Protein AF-K0JFL3-F1 (afdb_monomer_lite)

Structure (mmCIF, N/CA/C/O backbone):
data_AF-K0JFL3-F1
#
_entry.id   AF-K0JFL3-F1
#
loop_
_atom_site.group_PDB
_atom_site.id
_atom_site.type_symbol
_atom_site.label_atom_id
_atom_site.label_alt_id
_atom_site.label_comp_id
_atom_site.label_asym_id
_atom_site.label_entity_id
_atom_site.label_seq_id
_atom_site.pdbx_PDB_ins_code
_atom_site.Cartn_x
_atom_site.Cartn_y
_atom_site.Cartn_z
_atom_site.occupancy
_atom_site.B_iso_or_equiv
_atom_site.auth_seq_id
_atom_site.auth_comp_id
_atom_site.auth_asym_id
_atom_site.auth_atom_id
_atom_site.pdbx_PDB_model_num
ATOM 1 N N . MET A 1 1 ? 20.925 -14.637 7.455 1.00 45.84 1 MET A N 1
ATOM 2 C CA . MET A 1 1 ? 19.674 -13.897 7.214 1.00 45.84 1 MET A CA 1
ATOM 3 C C . MET A 1 1 ? 19.892 -13.098 5.948 1.00 45.84 1 MET A C 1
ATOM 5 O O . MET A 1 1 ? 20.870 -12.359 5.887 1.00 45.84 1 MET A O 1
ATOM 9 N N . GLU A 1 2 ? 19.112 -13.360 4.908 1.00 53.94 2 GLU A N 1
ATOM 10 C CA . GLU A 1 2 ? 19.227 -12.635 3.643 1.00 53.94 2 GLU A CA 1
ATOM 11 C C . GLU A 1 2 ? 18.801 -11.174 3.860 1.00 53.94 2 GLU A C 1
ATOM 13 O O . GLU A 1 2 ? 17.852 -10.901 4.594 1.00 53.94 2 GLU A O 1
ATOM 18 N N . VAL A 1 3 ? 19.558 -10.221 3.313 1.00 74.56 3 VAL A N 1
ATOM 19 C CA . VAL A 1 3 ? 19.318 -8.787 3.534 1.00 74.56 3 VAL A CA 1
ATOM 20 C C . VAL A 1 3 ? 18.123 -8.358 2.687 1.00 74.56 3 VAL A C 1
ATOM 22 O O . VAL A 1 3 ? 18.227 -8.309 1.461 1.00 74.56 3 VAL A O 1
ATOM 25 N N . PHE A 1 4 ? 16.999 -8.025 3.326 1.00 85.06 4 PHE A N 1
ATOM 26 C CA . PHE A 1 4 ? 15.840 -7.480 2.623 1.00 85.06 4 PHE A CA 1
ATOM 27 C C . PHE A 1 4 ? 16.175 -6.099 2.049 1.00 85.06 4 PHE A C 1
ATOM 29 O O . PHE A 1 4 ? 16.555 -5.183 2.778 1.00 85.06 4 PHE A O 1
ATOM 36 N N . LYS A 1 5 ? 16.027 -5.932 0.732 1.00 89.25 5 LYS A N 1
ATOM 37 C CA . LYS A 1 5 ? 16.298 -4.659 0.055 1.00 89.25 5 LYS A CA 1
ATOM 38 C C . LYS A 1 5 ? 15.049 -3.794 0.012 1.00 89.25 5 LYS A C 1
ATOM 40 O O . LYS A 1 5 ? 14.027 -4.202 -0.529 1.00 89.25 5 LYS A O 1
ATOM 45 N N . LEU A 1 6 ? 15.156 -2.586 0.561 1.00 92.12 6 LEU A N 1
ATOM 46 C CA . LEU A 1 6 ? 14.100 -1.581 0.488 1.00 92.12 6 LEU A CA 1
ATOM 47 C C . LEU A 1 6 ? 13.933 -1.076 -0.956 1.00 92.12 6 LEU A C 1
ATOM 49 O O . LEU A 1 6 ? 14.893 -1.106 -1.734 1.00 92.12 6 LEU A O 1
ATOM 53 N N . PRO A 1 7 ? 12.747 -0.560 -1.324 1.00 93.19 7 PRO A N 1
ATOM 54 C CA . PRO A 1 7 ? 12.599 0.134 -2.594 1.00 93.19 7 PRO A CA 1
ATOM 55 C C . PRO A 1 7 ? 13.546 1.342 -2.635 1.00 93.19 7 PRO A C 1
ATOM 57 O O . PRO A 1 7 ? 13.801 1.993 -1.631 1.00 93.19 7 PRO A O 1
ATOM 60 N N . ALA A 1 8 ? 14.089 1.671 -3.799 1.00 91.75 8 ALA A N 1
ATOM 61 C CA . ALA A 1 8 ? 14.996 2.810 -3.966 1.00 91.75 8 ALA A CA 1
ATOM 62 C C . ALA A 1 8 ? 14.259 4.116 -4.317 1.00 91.75 8 ALA A C 1
ATOM 64 O O . ALA A 1 8 ? 14.892 5.142 -4.575 1.00 91.75 8 ALA A O 1
ATOM 65 N N . VAL A 1 9 ? 12.927 4.073 -4.387 1.00 93.56 9 VAL A N 1
ATOM 66 C CA . VAL A 1 9 ? 12.055 5.177 -4.800 1.00 93.56 9 VAL A CA 1
ATOM 67 C C . VAL A 1 9 ? 10.908 5.372 -3.819 1.00 93.56 9 VAL A C 1
ATOM 69 O O . VAL A 1 9 ? 10.589 4.479 -3.042 1.00 93.56 9 VAL A O 1
ATOM 72 N N . GLY A 1 10 ? 10.276 6.544 -3.883 1.00 94.06 10 GLY A N 1
ATOM 73 C CA . GLY A 1 10 ? 8.999 6.788 -3.221 1.00 94.06 10 GLY A CA 1
ATOM 74 C C . GLY A 1 10 ? 7.834 6.058 -3.898 1.00 94.06 10 GLY A C 1
ATOM 75 O O . GLY A 1 10 ? 7.941 5.596 -5.036 1.00 94.06 10 GLY A O 1
ATOM 76 N N . TYR A 1 11 ? 6.704 6.022 -3.198 1.00 95.44 11 TYR A N 1
ATO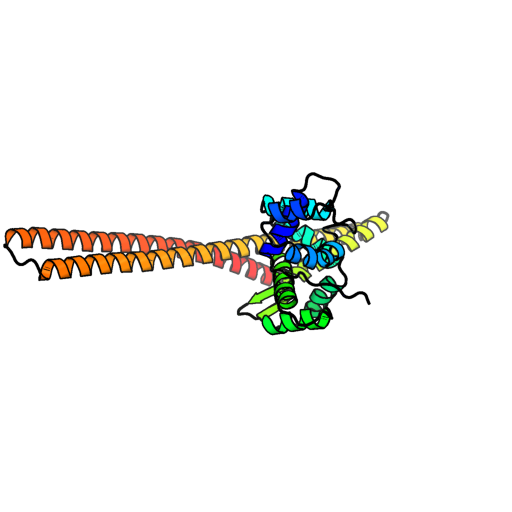M 77 C CA . TYR A 1 11 ? 5.527 5.228 -3.550 1.00 95.44 11 TYR A CA 1
ATOM 78 C C . TYR A 1 11 ? 4.981 5.484 -4.965 1.00 95.44 11 TYR A C 1
ATOM 80 O O . TYR A 1 11 ? 4.767 4.540 -5.720 1.00 95.44 11 TYR A O 1
ATOM 88 N N . GLU A 1 12 ? 4.848 6.744 -5.387 1.00 95.12 12 GLU A N 1
ATOM 89 C CA . GLU A 1 12 ? 4.342 7.073 -6.731 1.00 95.12 12 GLU A CA 1
ATOM 90 C C . GLU A 1 12 ? 5.220 6.511 -7.856 1.00 95.12 12 GLU A C 1
ATOM 92 O O . GLU A 1 12 ? 4.728 6.019 -8.871 1.00 95.12 12 GLU A O 1
ATOM 97 N N . ASN A 1 13 ? 6.541 6.561 -7.680 1.00 96.06 13 ASN A N 1
ATOM 98 C CA . ASN A 1 13 ? 7.471 6.022 -8.665 1.00 96.06 13 ASN A CA 1
ATOM 99 C C . ASN A 1 13 ? 7.524 4.494 -8.606 1.00 96.06 13 ASN A C 1
ATOM 101 O O . ASN A 1 13 ? 7.735 3.872 -9.642 1.00 96.06 13 ASN A O 1
ATOM 105 N N . LEU A 1 14 ? 7.293 3.883 -7.438 1.00 97.38 14 LEU A N 1
ATOM 106 C CA . LEU A 1 14 ? 7.141 2.433 -7.332 1.00 97.38 14 LEU A CA 1
ATOM 107 C C . LEU A 1 14 ? 5.947 1.950 -8.172 1.00 97.38 14 LEU A C 1
ATOM 109 O O . LEU A 1 14 ? 6.104 1.004 -8.939 1.00 97.38 14 LEU A O 1
ATOM 113 N N . ILE A 1 15 ? 4.801 2.640 -8.106 1.00 97.12 15 ILE A N 1
ATOM 114 C CA . ILE A 1 15 ? 3.618 2.326 -8.930 1.00 97.12 15 ILE A CA 1
ATOM 115 C C . ILE A 1 15 ? 3.966 2.369 -10.422 1.00 97.12 15 ILE A C 1
ATOM 117 O O . ILE A 1 15 ? 3.685 1.412 -11.141 1.00 97.12 15 ILE A O 1
ATOM 121 N N . LYS A 1 16 ? 4.645 3.431 -10.878 1.00 96.81 16 LYS A N 1
ATOM 122 C CA . LYS A 1 16 ? 5.077 3.556 -12.283 1.00 96.81 16 LYS A CA 1
ATOM 123 C C . LYS A 1 16 ? 5.972 2.403 -12.723 1.00 96.81 16 LYS A C 1
ATOM 125 O O . LYS A 1 16 ? 5.853 1.943 -13.853 1.00 96.81 16 LYS A O 1
ATOM 130 N N . ILE A 1 17 ? 6.873 1.940 -11.852 1.00 96.69 17 ILE A N 1
ATOM 131 C CA . ILE A 1 17 ? 7.727 0.786 -12.153 1.00 96.69 17 ILE A CA 1
ATOM 132 C C . ILE A 1 17 ? 6.864 -0.471 -12.313 1.00 96.69 17 ILE A C 1
ATOM 134 O O . ILE A 1 17 ? 7.018 -1.169 -13.310 1.00 96.69 17 ILE A O 1
ATOM 138 N N . ILE A 1 18 ? 5.939 -0.738 -11.383 1.00 96.75 18 ILE A N 1
ATOM 139 C CA . ILE A 1 18 ? 5.046 -1.910 -11.430 1.00 96.75 18 ILE A CA 1
ATOM 140 C C . ILE A 1 18 ? 4.214 -1.912 -12.723 1.00 96.75 18 ILE A C 1
ATOM 142 O O . ILE A 1 18 ? 4.207 -2.903 -13.449 1.00 96.75 18 ILE A O 1
ATOM 146 N N . GLN A 1 19 ? 3.586 -0.783 -13.057 1.00 96.00 19 GLN A N 1
ATOM 147 C CA . GLN A 1 19 ? 2.795 -0.630 -14.284 1.00 96.00 19 GLN A CA 1
ATOM 148 C C . GLN A 1 19 ? 3.651 -0.756 -15.551 1.00 96.00 19 GLN A C 1
ATOM 150 O O . GLN A 1 19 ? 3.222 -1.332 -16.551 1.00 96.00 19 GLN A O 1
ATOM 155 N N . ALA A 1 20 ? 4.895 -0.273 -15.518 1.00 95.25 20 ALA A N 1
ATOM 156 C CA . ALA A 1 20 ? 5.812 -0.438 -16.637 1.00 95.25 20 ALA A CA 1
ATOM 157 C C . ALA A 1 20 ? 6.182 -1.908 -16.865 1.00 95.25 20 ALA A C 1
ATOM 159 O O . ALA A 1 20 ? 6.237 -2.328 -18.017 1.00 95.25 20 ALA A O 1
ATOM 160 N N . TYR A 1 21 ? 6.372 -2.702 -15.808 1.00 94.88 21 TYR A N 1
ATOM 161 C CA . TYR A 1 21 ? 6.578 -4.148 -15.936 1.00 94.88 21 TYR A CA 1
ATOM 162 C C . TYR A 1 21 ? 5.370 -4.859 -16.572 1.00 94.88 21 TYR A C 1
ATOM 164 O O . TYR A 1 21 ? 5.568 -5.726 -17.418 1.00 94.88 21 TYR A O 1
ATOM 172 N N . ASP A 1 22 ? 4.141 -4.458 -16.236 1.00 94.00 22 ASP A N 1
ATOM 173 C CA . ASP A 1 22 ? 2.903 -5.031 -16.801 1.00 94.00 22 ASP A CA 1
ATOM 174 C C . ASP A 1 22 ? 2.700 -4.663 -18.278 1.00 94.00 22 ASP A C 1
ATOM 176 O O . ASP A 1 22 ? 2.270 -5.468 -19.102 1.00 94.00 22 ASP A O 1
ATOM 180 N N . SER A 1 23 ? 3.084 -3.441 -18.650 1.00 90.06 23 SER A N 1
ATOM 181 C CA . SER A 1 23 ? 2.941 -2.937 -20.020 1.00 90.06 23 SER A CA 1
ATOM 182 C C . SER A 1 23 ? 3.836 -3.646 -21.051 1.00 90.06 23 SER A C 1
ATOM 184 O O . SER A 1 23 ? 3.604 -3.540 -22.263 1.00 90.06 23 SER A O 1
ATOM 186 N N . VAL A 1 24 ? 4.870 -4.369 -20.605 1.00 86.94 24 VAL A N 1
ATOM 187 C CA . VAL A 1 24 ? 5.754 -5.127 -21.493 1.00 86.94 24 VAL A CA 1
ATOM 188 C C . VAL A 1 24 ? 5.043 -6.411 -21.914 1.00 86.94 24 VAL A C 1
ATOM 190 O O . VAL A 1 24 ? 5.057 -7.420 -21.225 1.00 86.94 24 VAL A O 1
ATOM 193 N N . LYS A 1 25 ? 4.461 -6.390 -23.116 1.00 69.38 25 LYS A N 1
ATOM 194 C CA . LYS A 1 25 ? 3.718 -7.513 -23.725 1.00 69.38 25 LYS A CA 1
ATOM 195 C C . LYS A 1 25 ? 4.549 -8.777 -24.014 1.00 69.38 25 LYS A C 1
ATOM 197 O O . LYS A 1 25 ? 4.039 -9.701 -24.640 1.00 69.38 25 LYS A O 1
ATOM 202 N N . LYS A 1 26 ? 5.835 -8.798 -23.666 1.00 67.81 26 LYS A N 1
ATOM 203 C CA . LYS A 1 26 ? 6.757 -9.895 -23.981 1.00 67.81 26 LYS A CA 1
ATOM 204 C C . LYS A 1 26 ? 6.960 -10.753 -22.740 1.00 67.81 26 LYS A C 1
ATOM 206 O O . LYS A 1 26 ? 7.272 -10.219 -21.682 1.00 67.81 26 LYS A O 1
ATOM 211 N N . GLU A 1 27 ? 6.952 -12.071 -22.913 1.00 71.25 27 GLU A N 1
ATOM 212 C CA . GLU A 1 27 ? 7.437 -13.055 -21.925 1.00 71.25 27 GLU A CA 1
ATOM 213 C C . GLU A 1 27 ? 8.970 -12.995 -21.738 1.00 71.25 27 GLU A C 1
ATOM 215 O O . GLU A 1 27 ? 9.605 -13.958 -21.330 1.00 71.25 27 GLU A O 1
ATOM 220 N N . VAL A 1 28 ? 9.605 -11.875 -22.096 1.00 75.25 28 VAL A N 1
ATOM 221 C CA . VAL A 1 28 ? 11.049 -11.675 -22.008 1.00 75.25 28 VAL A CA 1
ATOM 222 C C . VAL A 1 28 ? 11.305 -10.291 -21.437 1.00 75.25 28 VAL A C 1
ATOM 224 O O . VAL A 1 28 ? 10.860 -9.281 -21.990 1.00 75.25 28 VAL A O 1
ATOM 227 N N . TYR A 1 29 ? 12.072 -10.251 -20.351 1.00 82.38 29 TYR A N 1
ATOM 228 C CA . TYR A 1 29 ? 12.514 -9.020 -19.716 1.00 82.38 29 TYR A CA 1
ATOM 229 C C . TYR A 1 29 ? 13.286 -8.120 -20.695 1.00 82.38 29 TYR A C 1
ATOM 231 O O . TYR A 1 29 ? 14.345 -8.485 -21.210 1.00 82.38 29 TYR A O 1
ATOM 239 N N . SER A 1 30 ? 12.778 -6.904 -20.911 1.00 87.75 30 SER A N 1
ATOM 240 C CA . SER A 1 30 ? 13.417 -5.872 -21.730 1.00 87.75 30 SER A CA 1
ATOM 241 C C . SER A 1 30 ? 13.525 -4.577 -20.937 1.00 87.75 30 SER A C 1
ATOM 243 O O . SER A 1 30 ? 12.575 -3.805 -20.818 1.00 87.75 30 SER A O 1
ATOM 245 N N . LEU A 1 31 ? 14.715 -4.317 -20.397 1.00 89.75 31 LEU A N 1
ATOM 246 C CA . LEU A 1 31 ? 14.964 -3.129 -19.583 1.00 89.75 31 LEU A CA 1
ATOM 247 C C . LEU A 1 31 ? 14.710 -1.819 -20.342 1.00 89.75 31 LEU A C 1
ATOM 249 O O . LEU A 1 31 ? 14.235 -0.860 -19.747 1.00 89.75 31 LEU A O 1
ATOM 253 N N . ASN A 1 32 ? 14.989 -1.777 -21.647 1.00 90.81 32 ASN A N 1
ATOM 254 C CA . ASN A 1 32 ? 14.732 -0.586 -22.461 1.00 90.81 32 ASN A CA 1
ATOM 255 C C . ASN A 1 32 ? 13.229 -0.313 -22.609 1.00 90.81 32 ASN A C 1
ATOM 257 O O . ASN A 1 32 ? 12.815 0.840 -22.523 1.00 90.81 32 ASN A O 1
ATOM 261 N N . ASP A 1 33 ? 12.416 -1.361 -22.775 1.00 90.94 33 ASP A N 1
ATOM 262 C CA . ASP A 1 33 ? 10.960 -1.218 -22.878 1.00 90.94 33 ASP A CA 1
ATOM 263 C C . ASP A 1 33 ? 10.382 -0.701 -21.543 1.00 90.94 33 ASP A C 1
ATOM 265 O O . ASP A 1 33 ? 9.574 0.224 -21.533 1.00 90.94 33 ASP A O 1
ATOM 269 N N . ILE A 1 34 ? 10.884 -1.199 -20.405 1.00 92.38 34 ILE A N 1
ATOM 270 C CA . ILE A 1 34 ? 10.473 -0.738 -19.064 1.00 92.38 34 ILE A CA 1
ATOM 271 C C . ILE A 1 34 ? 10.892 0.719 -18.814 1.00 92.38 34 ILE A C 1
ATOM 273 O O . ILE A 1 34 ? 10.116 1.502 -18.263 1.00 92.38 34 ILE A O 1
ATOM 277 N N . VAL A 1 35 ? 12.104 1.114 -19.220 1.00 93.75 35 VAL A N 1
ATOM 278 C CA . VAL A 1 35 ? 12.573 2.512 -19.143 1.00 93.75 35 VAL A CA 1
ATOM 279 C C . VAL A 1 35 ? 11.641 3.435 -19.926 1.00 93.75 35 VAL A C 1
ATOM 281 O O . VAL A 1 35 ? 11.186 4.443 -19.387 1.00 93.75 35 VAL A O 1
ATOM 284 N N . ASN A 1 36 ? 11.309 3.063 -21.164 1.00 92.06 36 ASN A N 1
ATOM 285 C CA . ASN A 1 36 ? 10.437 3.857 -22.025 1.00 92.06 36 ASN A CA 1
ATOM 286 C C . ASN A 1 36 ? 9.023 3.996 -21.443 1.00 92.06 36 ASN A C 1
ATOM 288 O O . ASN A 1 36 ? 8.475 5.095 -21.438 1.00 92.06 36 ASN A O 1
ATOM 292 N N . ASN A 1 37 ? 8.457 2.910 -20.912 1.00 90.94 37 ASN A N 1
ATOM 293 C CA . ASN A 1 37 ? 7.082 2.902 -20.409 1.00 90.94 37 ASN A CA 1
ATOM 294 C C . ASN A 1 37 ? 6.945 3.546 -19.018 1.00 90.94 37 ASN A C 1
ATOM 296 O O . ASN A 1 37 ? 5.918 4.151 -18.724 1.00 90.94 37 ASN A O 1
ATOM 300 N N . SER A 1 38 ? 7.970 3.457 -18.164 1.00 92.38 38 SER A N 1
ATOM 301 C CA . SER A 1 38 ? 7.961 4.099 -16.835 1.00 92.38 38 SER A CA 1
ATOM 302 C C . SER A 1 38 ? 8.326 5.585 -16.869 1.00 92.38 38 SER A C 1
ATOM 304 O O . SER A 1 38 ? 7.976 6.323 -15.945 1.00 92.38 38 SER A O 1
ATOM 306 N N . GLY A 1 39 ? 9.085 6.023 -17.881 1.00 91.88 39 GLY A N 1
ATOM 307 C CA . GLY A 1 39 ? 9.695 7.354 -17.920 1.00 91.88 39 GLY A CA 1
ATOM 308 C C . GLY A 1 39 ? 10.784 7.567 -16.858 1.00 91.88 39 GLY A C 1
ATOM 309 O O . GLY A 1 39 ? 11.127 8.708 -16.549 1.00 91.88 39 GLY A O 1
ATOM 310 N N . LEU A 1 40 ? 11.313 6.490 -16.263 1.00 93.88 40 LEU A N 1
ATOM 311 C CA . LEU A 1 40 ? 12.327 6.536 -15.207 1.00 93.88 40 LEU A CA 1
ATOM 312 C C . LEU A 1 40 ? 13.705 6.112 -15.726 1.00 93.88 40 LEU A C 1
ATOM 314 O O . LEU A 1 40 ? 13.834 5.317 -16.652 1.00 93.88 40 LEU A O 1
ATOM 318 N N . HIS A 1 41 ? 14.763 6.612 -15.081 1.00 93.69 41 HIS A N 1
ATOM 319 C CA . HIS A 1 41 ? 16.133 6.236 -15.429 1.00 93.69 41 HIS A CA 1
ATOM 320 C C . HIS A 1 41 ? 16.389 4.738 -15.190 1.00 93.69 41 HIS A C 1
ATOM 322 O O . HIS A 1 41 ? 15.946 4.167 -14.190 1.00 93.69 41 HIS A O 1
ATOM 328 N N . LYS A 1 42 ? 17.187 4.123 -16.070 1.00 93.88 42 LYS A N 1
ATOM 329 C CA . LYS A 1 42 ? 17.560 2.701 -16.025 1.00 93.88 42 LYS A CA 1
ATOM 330 C C . LYS A 1 42 ? 18.048 2.248 -14.646 1.00 93.88 42 LYS A C 1
ATOM 332 O O . LYS A 1 42 ? 17.599 1.223 -14.137 1.00 93.88 42 LYS A O 1
ATOM 337 N N . ASP A 1 43 ? 18.929 3.026 -14.025 1.00 92.00 43 ASP A N 1
ATOM 338 C CA . ASP A 1 43 ? 19.490 2.686 -12.711 1.00 92.00 43 ASP A CA 1
ATOM 339 C C . ASP A 1 43 ? 18.427 2.651 -11.613 1.00 92.00 43 ASP A C 1
ATOM 341 O O . ASP A 1 43 ? 18.523 1.853 -10.684 1.00 92.00 43 ASP A O 1
ATOM 345 N N . THR A 1 44 ? 17.405 3.503 -11.717 1.00 91.44 44 THR A N 1
ATOM 346 C CA . THR A 1 44 ? 16.291 3.537 -10.769 1.00 91.44 44 THR A CA 1
ATOM 347 C C . THR A 1 44 ? 15.489 2.243 -10.843 1.00 91.44 44 THR A C 1
ATOM 349 O O . THR A 1 44 ? 15.169 1.675 -9.803 1.00 91.44 44 THR A O 1
ATOM 352 N N . ILE A 1 45 ? 15.217 1.737 -12.048 1.00 93.56 45 ILE A N 1
ATOM 353 C CA . ILE A 1 45 ? 14.521 0.457 -12.239 1.00 93.56 45 ILE A CA 1
ATOM 354 C C . ILE A 1 45 ? 15.360 -0.686 -11.665 1.00 93.56 45 ILE A C 1
ATOM 356 O O . ILE A 1 45 ? 14.884 -1.405 -10.793 1.00 93.56 45 ILE A O 1
ATOM 360 N N . ILE A 1 46 ? 16.631 -0.800 -12.074 1.00 92.56 46 ILE A N 1
ATOM 361 C CA . ILE A 1 46 ? 17.525 -1.886 -11.634 1.00 92.56 46 ILE A CA 1
ATOM 362 C C . ILE A 1 46 ? 17.600 -1.962 -10.105 1.00 92.56 46 ILE A C 1
ATOM 364 O O . ILE A 1 46 ? 17.497 -3.049 -9.539 1.00 92.56 46 ILE A O 1
ATOM 368 N N . LYS A 1 47 ? 17.745 -0.816 -9.429 1.00 91.81 47 LYS A N 1
ATOM 369 C CA . LYS A 1 47 ? 17.844 -0.754 -7.963 1.00 91.81 47 LYS A CA 1
ATOM 370 C C . LYS A 1 47 ? 16.588 -1.253 -7.243 1.00 91.81 47 LYS A C 1
ATOM 372 O O . LYS A 1 47 ? 16.703 -1.703 -6.111 1.00 91.81 47 LYS A O 1
ATOM 377 N N . ASN A 1 48 ? 15.415 -1.189 -7.875 1.00 94.31 48 ASN A N 1
ATOM 378 C CA . ASN A 1 48 ? 14.157 -1.654 -7.285 1.00 94.31 48 ASN A CA 1
ATOM 379 C C . ASN A 1 48 ? 13.856 -3.132 -7.560 1.00 94.31 48 ASN A C 1
ATOM 381 O O . ASN A 1 48 ? 12.992 -3.693 -6.894 1.00 94.31 48 ASN A O 1
ATOM 385 N N . ASN A 1 49 ? 14.565 -3.786 -8.485 1.00 94.44 49 ASN A N 1
ATOM 386 C CA . ASN A 1 49 ? 14.268 -5.174 -8.854 1.00 94.44 49 ASN A CA 1
ATOM 387 C C . ASN A 1 49 ? 14.341 -6.130 -7.663 1.00 94.44 49 ASN A C 1
ATOM 389 O O . ASN A 1 49 ? 13.472 -6.977 -7.528 1.00 94.44 49 ASN A O 1
ATOM 393 N N . HIS A 1 50 ? 15.326 -5.969 -6.776 1.00 92.62 50 HIS A N 1
ATOM 394 C CA . HIS A 1 50 ? 15.442 -6.827 -5.594 1.00 92.62 50 HIS A CA 1
ATOM 395 C C . HIS A 1 50 ? 14.219 -6.734 -4.676 1.00 92.62 50 HIS A C 1
ATOM 397 O O . HIS A 1 50 ? 13.758 -7.759 -4.192 1.00 92.62 50 HIS A O 1
ATOM 403 N N . PHE A 1 51 ? 13.673 -5.530 -4.480 1.00 94.62 51 PHE A N 1
ATOM 404 C CA . PHE A 1 51 ? 12.449 -5.334 -3.702 1.00 94.62 51 PHE A CA 1
ATOM 405 C C . PHE A 1 51 ? 11.222 -5.945 -4.399 1.00 94.62 51 PHE A C 1
ATOM 407 O O . PHE A 1 51 ? 10.380 -6.570 -3.763 1.00 94.62 51 PHE A O 1
ATOM 414 N N . LEU A 1 52 ? 11.110 -5.784 -5.721 1.00 96.31 52 LEU A N 1
ATOM 415 C CA . LEU A 1 52 ? 9.992 -6.346 -6.488 1.00 96.31 52 LEU A CA 1
ATOM 416 C C . LEU A 1 52 ? 10.022 -7.882 -6.522 1.00 96.31 52 LEU A C 1
ATOM 418 O O . LEU A 1 52 ? 8.965 -8.506 -6.499 1.00 96.31 52 LEU A O 1
ATOM 422 N N . ILE A 1 53 ? 11.218 -8.478 -6.551 1.00 95.25 53 ILE A N 1
ATOM 423 C CA . ILE A 1 53 ? 11.415 -9.931 -6.460 1.00 95.25 53 ILE A CA 1
ATOM 424 C C . ILE A 1 53 ? 11.067 -10.419 -5.053 1.00 95.25 53 ILE A C 1
ATOM 426 O O . ILE A 1 53 ? 10.274 -11.343 -4.906 1.00 95.25 53 ILE A O 1
ATOM 430 N N . SER A 1 54 ? 11.589 -9.767 -4.006 1.00 92.94 54 SER A N 1
ATOM 431 C CA . SER A 1 54 ? 11.346 -10.189 -2.618 1.00 92.94 54 SER A CA 1
ATOM 432 C C . SER A 1 54 ? 9.880 -10.081 -2.193 1.00 92.94 54 SER A C 1
ATOM 434 O O . SER A 1 54 ? 9.454 -10.782 -1.281 1.00 92.94 54 SER A O 1
ATOM 436 N N . THR A 1 55 ? 9.105 -9.222 -2.856 1.00 95.25 55 THR A N 1
ATOM 437 C CA . THR A 1 55 ? 7.654 -9.079 -2.660 1.00 95.25 55 THR A CA 1
ATOM 438 C C . THR A 1 55 ? 6.821 -9.955 -3.601 1.00 95.25 55 THR A C 1
ATOM 440 O O . THR A 1 55 ? 5.596 -9.956 -3.506 1.00 95.25 55 THR A O 1
ATOM 443 N N . GLY A 1 56 ? 7.456 -10.692 -4.520 1.00 94.75 56 GLY A N 1
ATOM 444 C CA . GLY A 1 56 ? 6.785 -11.561 -5.490 1.00 94.75 56 GLY A CA 1
ATOM 445 C C . GLY A 1 56 ? 6.020 -10.821 -6.592 1.00 94.75 56 GLY A C 1
ATOM 446 O O . GLY A 1 56 ? 5.236 -11.439 -7.312 1.00 94.75 56 GLY A O 1
ATOM 447 N N . ILE A 1 57 ? 6.219 -9.508 -6.743 1.00 96.44 57 ILE A N 1
ATOM 448 C CA . ILE A 1 57 ? 5.599 -8.694 -7.802 1.00 96.44 57 ILE A CA 1
ATOM 449 C C . ILE A 1 57 ? 6.195 -9.051 -9.171 1.00 96.44 57 ILE A C 1
ATOM 451 O O . ILE A 1 57 ? 5.487 -9.079 -10.179 1.00 96.44 57 ILE A O 1
ATOM 455 N N . ILE A 1 58 ? 7.493 -9.349 -9.204 1.00 95.50 58 ILE A N 1
ATOM 456 C CA . ILE A 1 58 ? 8.181 -9.911 -10.371 1.00 95.50 58 ILE A CA 1
ATOM 457 C C . ILE A 1 58 ? 8.904 -11.202 -9.963 1.00 95.50 58 ILE A C 1
ATOM 459 O O . ILE A 1 58 ? 9.244 -11.370 -8.794 1.00 95.50 58 ILE A O 1
ATOM 463 N N . GLY A 1 59 ? 9.127 -12.110 -10.912 1.00 93.00 59 GLY A N 1
ATOM 464 C CA . GLY A 1 59 ? 9.927 -13.319 -10.709 1.00 93.00 59 GLY A CA 1
ATOM 465 C C . GLY A 1 59 ? 11.435 -13.056 -10.786 1.00 93.00 59 GLY A C 1
ATOM 466 O O . GLY A 1 59 ? 11.877 -11.960 -11.141 1.00 93.00 59 GLY A O 1
ATOM 467 N N . ASP A 1 60 ? 12.241 -14.082 -10.504 1.00 92.00 60 ASP A N 1
ATOM 468 C CA . ASP A 1 60 ? 13.713 -14.025 -10.609 1.00 92.00 60 ASP A CA 1
ATOM 469 C C . ASP A 1 60 ? 14.201 -13.730 -12.040 1.00 92.00 60 ASP A C 1
ATOM 471 O O . ASP A 1 60 ? 15.252 -13.118 -12.259 1.00 92.00 60 ASP A O 1
ATOM 475 N N . ASP A 1 61 ? 13.398 -14.120 -13.028 1.00 91.31 61 ASP A N 1
ATOM 476 C CA . ASP A 1 61 ? 13.549 -13.807 -14.450 1.00 91.31 61 ASP A CA 1
ATOM 477 C C . ASP A 1 61 ? 13.212 -12.344 -14.799 1.00 91.31 61 ASP A C 1
ATOM 479 O O . ASP A 1 61 ? 13.411 -11.912 -15.939 1.00 91.31 61 ASP A O 1
ATOM 483 N N . LYS A 1 62 ? 12.763 -11.560 -13.808 1.00 93.25 62 LYS A N 1
ATOM 484 C CA . LYS A 1 62 ? 12.308 -10.166 -13.914 1.00 93.25 62 LYS A CA 1
ATOM 485 C C . LYS A 1 62 ? 11.079 -10.020 -14.808 1.00 93.25 62 LYS A C 1
ATOM 487 O O . LYS A 1 62 ? 10.869 -8.963 -15.406 1.00 93.25 62 LYS A O 1
ATOM 492 N N . ILE A 1 63 ? 10.269 -11.068 -14.902 1.00 92.75 63 ILE A N 1
ATOM 493 C CA . ILE A 1 63 ? 8.963 -11.037 -15.554 1.00 92.75 63 ILE A CA 1
ATOM 494 C C . ILE A 1 63 ? 7.905 -10.748 -14.492 1.00 92.75 63 ILE A C 1
ATOM 496 O O . ILE A 1 63 ? 8.004 -11.196 -13.351 1.00 92.75 63 ILE A O 1
ATOM 500 N N . ILE A 1 64 ? 6.895 -9.956 -14.847 1.00 94.88 64 ILE A N 1
ATOM 501 C CA . ILE A 1 64 ? 5.802 -9.648 -13.928 1.00 94.88 64 ILE A CA 1
ATOM 502 C C . ILE A 1 64 ? 4.978 -10.902 -13.607 1.00 94.88 64 ILE A C 1
ATOM 504 O O . ILE A 1 64 ? 4.575 -11.645 -14.505 1.00 94.88 64 ILE A O 1
ATOM 508 N N . THR A 1 65 ? 4.712 -11.134 -12.322 1.00 95.44 65 THR A N 1
ATOM 509 C CA . THR A 1 65 ? 3.887 -12.262 -11.864 1.00 95.44 65 THR A CA 1
ATOM 510 C C . THR A 1 65 ? 2.397 -11.938 -11.987 1.00 95.44 65 THR A C 1
ATOM 512 O O . THR A 1 65 ? 2.017 -10.781 -12.146 1.00 95.44 65 THR A O 1
ATOM 515 N N . GLU A 1 66 ? 1.513 -12.931 -11.851 1.00 94.50 66 GLU A N 1
ATOM 516 C CA . GLU A 1 66 ? 0.061 -12.673 -11.795 1.00 94.50 66 GLU A CA 1
ATOM 517 C C . GLU A 1 66 ? -0.330 -11.753 -10.625 1.00 94.50 66 GLU A C 1
ATOM 519 O O . GLU A 1 66 ? -1.225 -10.916 -10.762 1.00 94.50 66 GLU A O 1
ATOM 524 N N . LEU A 1 67 ? 0.392 -11.842 -9.503 1.00 96.12 67 LEU A N 1
ATOM 525 C CA . LEU A 1 67 ? 0.239 -10.931 -8.368 1.00 96.12 67 LEU A CA 1
ATOM 526 C C . LEU A 1 67 ? 0.620 -9.500 -8.769 1.00 96.12 67 LEU A C 1
ATOM 528 O O . LEU A 1 67 ? -0.144 -8.568 -8.516 1.00 96.12 67 LEU A O 1
ATOM 532 N N . GLY A 1 68 ? 1.752 -9.326 -9.456 1.00 96.44 68 GLY A N 1
ATOM 533 C CA . GLY A 1 68 ? 2.176 -8.025 -9.970 1.00 96.44 68 GLY A CA 1
ATOM 534 C C . GLY A 1 68 ? 1.212 -7.438 -11.004 1.00 96.44 68 GLY A C 1
ATOM 535 O O . GLY A 1 68 ? 0.884 -6.255 -10.919 1.00 96.44 68 GLY A O 1
ATOM 536 N N . LYS A 1 69 ? 0.699 -8.253 -11.937 1.00 96.12 69 LYS A N 1
ATOM 537 C CA . LYS A 1 69 ? -0.312 -7.837 -12.929 1.00 96.12 69 LYS A CA 1
ATOM 538 C C . LYS A 1 69 ? -1.610 -7.399 -12.259 1.00 96.12 69 LYS A C 1
ATOM 540 O O . LYS A 1 69 ? -2.173 -6.366 -12.611 1.00 96.12 69 LYS A O 1
ATOM 545 N N . SER A 1 70 ? -2.079 -8.164 -11.274 1.00 96.88 70 SER A N 1
ATOM 546 C CA . SER A 1 70 ? -3.283 -7.823 -10.506 1.00 96.88 70 SER A CA 1
ATOM 547 C C . SER A 1 70 ? -3.103 -6.487 -9.787 1.00 96.88 70 SER A C 1
ATOM 549 O O . SER A 1 70 ? -3.966 -5.617 -9.877 1.00 96.88 70 SER A O 1
ATOM 551 N N . LEU A 1 71 ? -1.939 -6.274 -9.165 1.00 97.44 71 LEU A N 1
ATOM 552 C CA . LEU A 1 71 ? -1.618 -5.016 -8.497 1.00 97.44 71 LEU A CA 1
ATOM 553 C C . LEU A 1 71 ? -1.540 -3.837 -9.480 1.00 97.44 71 LEU A C 1
ATOM 555 O O . LEU A 1 71 ? -2.069 -2.763 -9.200 1.00 97.44 71 LEU A O 1
ATOM 559 N N . SER A 1 72 ? -0.911 -4.037 -10.641 1.00 96.94 72 SER A N 1
ATOM 560 C CA . SER A 1 72 ? -0.820 -3.044 -11.720 1.00 96.94 72 SER A CA 1
ATOM 561 C C . SER A 1 72 ? -2.203 -2.585 -12.191 1.00 96.94 72 SER A C 1
ATOM 563 O O . SER A 1 72 ? -2.486 -1.384 -12.197 1.00 96.94 72 SER A O 1
ATOM 565 N N . ARG A 1 73 ? -3.095 -3.535 -12.497 1.00 96.75 73 ARG A N 1
ATOM 566 C CA . ARG A 1 73 ? -4.477 -3.258 -12.923 1.00 96.75 73 ARG A CA 1
ATOM 567 C C . ARG A 1 73 ? -5.277 -2.548 -11.840 1.00 96.75 73 ARG A C 1
ATOM 569 O O . ARG A 1 73 ? -5.981 -1.586 -12.138 1.00 96.75 73 ARG A O 1
ATOM 576 N N . ALA A 1 74 ? -5.137 -2.973 -10.584 1.00 96.62 74 ALA A N 1
ATOM 577 C CA . ALA A 1 74 ? -5.808 -2.324 -9.463 1.00 96.62 74 ALA A CA 1
ATOM 578 C C . ALA A 1 74 ? -5.400 -0.842 -9.349 1.00 96.62 74 ALA A C 1
ATOM 580 O O . ALA A 1 74 ? -6.252 0.016 -9.113 1.00 96.62 74 ALA A O 1
ATOM 581 N N . TYR A 1 75 ? -4.126 -0.511 -9.600 1.00 97.31 75 TYR A N 1
ATOM 582 C CA . TYR A 1 75 ? -3.673 0.881 -9.697 1.00 97.31 75 TYR A CA 1
ATOM 583 C C . TYR A 1 75 ? -4.193 1.614 -10.933 1.00 97.31 75 TYR A C 1
ATOM 585 O O . TYR A 1 75 ? -4.590 2.771 -10.816 1.00 97.31 75 TYR A O 1
ATOM 593 N N . GLU A 1 76 ? -4.197 0.971 -12.102 1.00 95.12 76 GLU A N 1
ATOM 594 C CA . GLU A 1 76 ? -4.685 1.565 -13.355 1.00 95.12 76 GLU A CA 1
ATOM 595 C C . GLU A 1 76 ? -6.159 1.983 -13.251 1.00 95.12 76 GLU A C 1
ATOM 597 O O . GLU A 1 76 ? -6.521 3.097 -13.631 1.00 95.12 76 GLU A O 1
ATOM 602 N N . PHE A 1 77 ? -6.995 1.130 -12.656 1.00 95.19 77 PHE A N 1
ATOM 603 C CA . PHE A 1 77 ? -8.420 1.394 -12.447 1.00 95.19 77 PHE A CA 1
ATOM 604 C C . PHE A 1 77 ? -8.741 2.060 -11.099 1.00 95.19 77 PHE A C 1
ATOM 606 O O . PHE A 1 77 ? -9.907 2.335 -10.816 1.00 95.19 77 PHE A O 1
ATOM 613 N N . ASN A 1 78 ? -7.727 2.354 -10.276 1.00 92.31 78 ASN A N 1
ATOM 614 C CA . ASN A 1 78 ? -7.866 2.965 -8.949 1.00 92.31 78 ASN A CA 1
ATOM 615 C C . ASN A 1 78 ? -8.841 2.202 -8.018 1.00 92.31 78 ASN A C 1
ATOM 617 O O . ASN A 1 78 ? -9.624 2.804 -7.273 1.00 92.31 78 ASN A O 1
ATOM 621 N N . ILE A 1 79 ? -8.797 0.866 -8.061 1.00 91.81 79 ILE A N 1
ATOM 622 C CA . ILE A 1 79 ? -9.633 -0.024 -7.245 1.00 91.81 79 ILE A CA 1
ATOM 623 C C . ILE A 1 79 ? -8.969 -0.193 -5.874 1.00 91.81 79 ILE A C 1
ATOM 625 O O . ILE A 1 79 ? -8.172 -1.099 -5.639 1.00 91.81 79 ILE A O 1
ATOM 629 N N . LYS A 1 80 ? -9.278 0.727 -4.955 1.00 87.56 80 LYS A N 1
ATOM 630 C CA . LYS A 1 80 ? -8.616 0.825 -3.641 1.00 87.56 80 LYS A CA 1
ATOM 631 C C . LYS A 1 80 ? -8.675 -0.463 -2.822 1.00 87.56 80 LYS A C 1
ATOM 633 O O . LYS A 1 80 ? -7.664 -0.841 -2.239 1.00 87.56 80 LYS A O 1
ATOM 638 N N . ASP A 1 81 ? -9.823 -1.131 -2.800 1.00 79.75 81 ASP A N 1
ATOM 639 C CA . ASP A 1 81 ? -10.013 -2.343 -1.997 1.00 79.75 81 ASP A CA 1
ATOM 640 C C . ASP A 1 81 ? -9.113 -3.492 -2.486 1.00 79.75 81 ASP A C 1
ATOM 642 O O . ASP A 1 81 ? -8.531 -4.213 -1.676 1.00 79.75 81 ASP A O 1
ATOM 646 N N . GLU A 1 82 ? -8.916 -3.612 -3.804 1.00 85.88 82 GLU A N 1
ATOM 647 C CA . GLU A 1 82 ? -7.992 -4.588 -4.397 1.00 85.88 82 GLU A CA 1
ATOM 648 C C . GLU A 1 82 ? -6.532 -4.236 -4.102 1.00 85.88 82 GLU A C 1
ATOM 650 O O . GLU A 1 82 ? -5.763 -5.113 -3.712 1.00 85.88 82 GLU A O 1
ATOM 655 N N . ILE A 1 83 ? -6.152 -2.955 -4.213 1.00 92.88 83 ILE A N 1
ATOM 656 C CA . ILE A 1 83 ? -4.802 -2.486 -3.851 1.00 92.88 83 ILE A CA 1
ATOM 657 C C . ILE A 1 83 ? -4.487 -2.872 -2.401 1.00 92.88 83 ILE A C 1
ATOM 659 O O . ILE A 1 83 ? -3.424 -3.432 -2.127 1.00 92.88 83 ILE A O 1
ATOM 663 N N . ILE A 1 84 ? -5.416 -2.596 -1.481 1.00 88.00 84 ILE A N 1
ATOM 664 C CA . ILE A 1 84 ? -5.280 -2.920 -0.056 1.00 88.00 84 ILE A CA 1
ATOM 665 C C . ILE A 1 84 ? -5.167 -4.432 0.137 1.00 88.00 84 ILE A C 1
ATOM 667 O O . ILE A 1 84 ? -4.253 -4.894 0.815 1.00 88.00 84 ILE A O 1
ATOM 671 N N . SER A 1 85 ? -6.062 -5.212 -0.474 1.00 84.81 85 SER A N 1
ATOM 672 C CA . SER A 1 85 ? -6.070 -6.671 -0.344 1.00 84.81 85 SER A CA 1
ATOM 673 C C . SER A 1 85 ? -4.752 -7.300 -0.808 1.00 84.81 85 SER A C 1
ATOM 675 O O . SER A 1 85 ? -4.160 -8.099 -0.077 1.00 84.81 85 SER A O 1
ATOM 677 N N . ILE A 1 86 ? -4.250 -6.893 -1.978 1.00 91.38 86 ILE A N 1
ATOM 678 C CA . ILE A 1 86 ? -3.017 -7.437 -2.554 1.00 91.38 86 ILE A CA 1
ATOM 679 C C . ILE A 1 86 ? -1.806 -7.059 -1.697 1.00 91.38 86 ILE A C 1
ATOM 681 O O . ILE A 1 86 ? -1.009 -7.933 -1.355 1.00 91.38 86 ILE A O 1
ATOM 685 N N . TRP A 1 87 ? -1.669 -5.790 -1.296 1.00 95.88 87 TRP A N 1
ATOM 686 C CA . TRP A 1 87 ? -0.553 -5.384 -0.437 1.00 95.88 87 TRP A CA 1
ATOM 687 C C . TRP A 1 87 ? -0.584 -6.039 0.934 1.00 95.88 87 TRP A C 1
ATOM 689 O O . TRP A 1 87 ? 0.470 -6.436 1.422 1.00 95.88 87 TRP A O 1
ATOM 699 N N . THR A 1 88 ? -1.757 -6.198 1.541 1.00 89.88 88 THR A N 1
ATOM 700 C CA . THR A 1 88 ? -1.898 -6.951 2.790 1.00 89.88 88 THR A CA 1
ATOM 701 C C . THR A 1 88 ? -1.380 -8.378 2.626 1.00 89.88 88 THR A C 1
ATOM 703 O O . THR A 1 88 ? -0.608 -8.844 3.464 1.00 89.88 88 THR A O 1
ATOM 706 N N . GLY A 1 89 ? -1.725 -9.047 1.520 1.00 86.44 89 GLY A N 1
ATOM 707 C CA . GLY A 1 89 ? -1.176 -10.360 1.183 1.00 86.44 89 GLY A CA 1
ATOM 708 C C . GLY A 1 89 ? 0.351 -10.348 1.061 1.00 86.44 89 GLY A C 1
ATOM 709 O O . GLY A 1 89 ? 1.023 -11.169 1.682 1.00 86.44 89 GLY A O 1
ATOM 710 N N . ILE A 1 90 ? 0.914 -9.385 0.323 1.00 94.56 90 ILE A N 1
ATOM 711 C CA . ILE A 1 90 ? 2.372 -9.225 0.167 1.00 94.56 90 ILE A CA 1
ATOM 712 C C . ILE A 1 90 ? 3.054 -9.021 1.526 1.00 94.56 90 ILE A C 1
ATOM 714 O O . ILE A 1 90 ? 4.047 -9.682 1.825 1.00 94.56 90 ILE A O 1
ATOM 718 N N . ILE A 1 91 ? 2.531 -8.121 2.360 1.00 92.81 91 ILE A N 1
ATOM 719 C CA . ILE A 1 91 ? 3.104 -7.778 3.669 1.00 92.81 91 ILE A CA 1
ATOM 720 C C . ILE A 1 91 ? 3.099 -8.990 4.593 1.00 92.81 91 ILE A C 1
ATOM 722 O O . ILE A 1 91 ? 4.121 -9.279 5.209 1.00 92.81 91 ILE A O 1
ATOM 726 N N . ASN A 1 92 ? 1.980 -9.712 4.661 1.00 87.94 92 ASN A N 1
ATOM 727 C CA . ASN A 1 92 ? 1.844 -10.884 5.522 1.00 87.94 92 ASN A CA 1
ATOM 728 C C . ASN A 1 92 ? 2.774 -12.028 5.093 1.00 87.94 92 ASN A C 1
ATOM 730 O O . ASN A 1 92 ? 3.314 -12.721 5.952 1.00 87.94 92 ASN A O 1
ATOM 734 N N . ASN A 1 93 ? 3.006 -12.184 3.786 1.00 88.56 93 ASN A N 1
ATOM 735 C CA . ASN A 1 93 ? 3.889 -13.215 3.233 1.00 88.56 93 ASN A CA 1
ATOM 736 C C . ASN A 1 93 ? 5.374 -12.815 3.215 1.00 88.56 93 ASN A C 1
ATOM 738 O O . ASN A 1 93 ? 6.234 -13.654 2.960 1.00 88.56 93 ASN A O 1
ATOM 742 N N . THR A 1 94 ? 5.694 -11.551 3.498 1.00 92.00 94 THR A N 1
ATOM 743 C CA . THR A 1 94 ? 7.074 -11.061 3.558 1.00 92.00 94 THR A CA 1
ATOM 744 C C . THR A 1 94 ? 7.518 -10.956 5.015 1.00 92.00 94 THR A C 1
ATOM 746 O O . THR A 1 94 ? 7.119 -10.027 5.717 1.00 92.00 94 THR A O 1
ATOM 749 N N . GLU A 1 95 ? 8.392 -11.863 5.467 1.00 90.75 95 GLU A N 1
ATOM 750 C CA . GLU A 1 95 ? 8.852 -11.951 6.869 1.00 90.75 95 GLU A CA 1
ATOM 751 C C . GLU A 1 95 ? 9.315 -10.594 7.426 1.00 90.75 95 GLU A C 1
ATOM 753 O O . GLU A 1 95 ? 8.893 -10.174 8.506 1.00 90.75 95 GLU A O 1
ATOM 758 N N . PHE A 1 96 ? 10.125 -9.863 6.655 1.00 91.69 96 PHE A N 1
ATOM 759 C CA . PHE A 1 96 ? 10.627 -8.548 7.048 1.00 91.69 96 PHE A CA 1
ATOM 760 C C . PHE A 1 96 ? 9.503 -7.516 7.252 1.00 91.69 96 PHE A C 1
ATOM 762 O O . PHE A 1 96 ? 9.465 -6.835 8.279 1.00 91.69 96 PHE A O 1
ATOM 769 N N . LEU A 1 97 ? 8.567 -7.402 6.303 1.00 92.94 97 LEU A N 1
ATOM 770 C CA . LEU A 1 97 ? 7.480 -6.418 6.378 1.00 92.94 97 LEU A CA 1
ATOM 771 C C . LEU A 1 97 ? 6.491 -6.767 7.495 1.00 92.94 97 LEU A C 1
ATOM 773 O O . LEU A 1 97 ? 6.115 -5.893 8.277 1.00 92.94 97 LEU A O 1
ATOM 777 N N . SER A 1 98 ? 6.133 -8.047 7.615 1.00 90.69 98 SER A N 1
ATOM 778 C CA . SER A 1 98 ? 5.295 -8.561 8.700 1.00 90.69 98 SER A CA 1
ATOM 779 C C . SER A 1 98 ? 5.926 -8.297 10.073 1.00 90.69 98 SER A C 1
ATOM 781 O O . SER A 1 98 ? 5.253 -7.834 10.996 1.00 90.69 98 SER A O 1
ATOM 783 N N . SER A 1 99 ? 7.245 -8.483 10.208 1.00 90.19 99 SER A N 1
ATOM 784 C CA . SER A 1 99 ? 7.997 -8.165 11.430 1.00 90.19 99 SER A CA 1
ATOM 785 C C . SER A 1 99 ? 7.908 -6.682 11.816 1.00 90.19 99 SER A C 1
ATOM 787 O O . SER A 1 99 ? 7.648 -6.366 12.978 1.00 90.19 99 SER A O 1
ATOM 789 N N . LEU A 1 100 ? 8.041 -5.752 10.862 1.00 90.38 100 LEU A N 1
ATOM 790 C CA . LEU A 1 100 ? 7.925 -4.310 11.136 1.00 90.38 100 LEU A CA 1
ATOM 791 C C . LEU A 1 100 ? 6.554 -3.931 11.713 1.00 90.38 100 LEU A C 1
ATOM 793 O O . LEU A 1 100 ? 6.477 -3.176 12.690 1.00 90.38 100 LEU A O 1
ATOM 797 N N . ILE A 1 101 ? 5.487 -4.485 11.135 1.00 87.75 101 ILE A N 1
ATOM 798 C CA . ILE A 1 101 ? 4.107 -4.292 11.591 1.00 87.75 101 ILE A CA 1
ATOM 799 C C . ILE A 1 101 ? 3.889 -4.938 12.962 1.00 87.75 101 ILE A C 1
ATOM 801 O O . ILE A 1 101 ? 3.318 -4.313 13.858 1.00 87.75 101 ILE A O 1
ATOM 805 N N . ASN A 1 102 ? 4.399 -6.151 13.172 1.00 83.44 102 ASN A N 1
ATOM 806 C CA . ASN A 1 102 ? 4.303 -6.851 14.451 1.00 83.44 102 ASN A CA 1
ATOM 807 C C . ASN A 1 102 ? 5.042 -6.125 15.577 1.00 83.44 102 ASN A C 1
ATOM 809 O O . ASN A 1 102 ? 4.529 -6.036 16.689 1.00 83.44 102 ASN A O 1
ATOM 813 N N . ASN A 1 103 ? 6.204 -5.543 15.292 1.00 83.38 103 ASN A N 1
ATOM 814 C CA . ASN A 1 103 ? 6.952 -4.755 16.264 1.00 83.38 103 ASN A CA 1
ATOM 815 C C . ASN A 1 103 ? 6.184 -3.495 16.680 1.00 83.38 103 ASN A C 1
ATOM 817 O O . ASN A 1 103 ? 6.130 -3.175 17.870 1.00 83.38 103 ASN A O 1
ATOM 821 N N . LEU A 1 104 ? 5.547 -2.798 15.732 1.00 83.31 104 LEU A N 1
ATOM 822 C CA . LEU A 1 104 ? 4.645 -1.685 16.044 1.00 83.31 104 LEU A CA 1
ATOM 823 C C . LEU A 1 104 ? 3.450 -2.144 16.890 1.00 83.31 104 LEU A C 1
ATOM 825 O O . LEU A 1 104 ? 3.110 -1.485 17.872 1.00 83.31 104 LEU A O 1
ATOM 829 N N . ARG A 1 105 ? 2.856 -3.292 16.544 1.00 78.31 105 ARG A N 1
ATOM 830 C CA . ARG A 1 105 ? 1.724 -3.889 17.264 1.00 78.31 105 ARG A CA 1
ATOM 831 C C . ARG A 1 105 ? 2.069 -4.222 18.714 1.00 78.31 105 ARG A C 1
ATOM 833 O O . ARG A 1 105 ? 1.388 -3.756 19.619 1.00 78.31 105 ARG A O 1
ATOM 840 N N . ILE A 1 106 ? 3.118 -5.016 18.932 1.00 74.94 106 ILE A N 1
ATOM 841 C CA . ILE A 1 106 ? 3.493 -5.542 20.254 1.00 74.94 106 ILE A CA 1
ATOM 842 C C . ILE A 1 106 ? 4.010 -4.425 21.154 1.00 74.94 106 ILE A C 1
ATOM 844 O O . ILE A 1 106 ? 3.679 -4.372 22.335 1.00 74.94 106 ILE A O 1
ATOM 848 N N . SER A 1 107 ? 4.830 -3.524 20.608 1.00 73.12 107 SER A N 1
ATOM 849 C CA . SER A 1 107 ? 5.415 -2.455 21.415 1.00 73.12 107 SER A CA 1
ATOM 850 C C . SER A 1 107 ? 4.382 -1.421 21.861 1.00 73.12 107 SER A C 1
ATOM 852 O O . SER A 1 107 ? 4.620 -0.736 22.854 1.00 73.12 107 SER A O 1
ATOM 854 N N . GLY A 1 108 ? 3.276 -1.267 21.117 1.00 68.06 108 GLY A N 1
ATOM 855 C CA . GLY A 1 108 ? 2.293 -0.204 21.335 1.00 68.06 108 GLY A CA 1
ATOM 856 C C . GLY A 1 108 ? 2.896 1.202 21.252 1.00 68.06 108 GLY A C 1
ATOM 857 O O . GLY A 1 108 ? 2.270 2.162 21.697 1.00 68.06 108 GLY A O 1
ATOM 858 N N . LYS A 1 109 ? 4.125 1.326 20.732 1.00 73.25 109 LYS A N 1
ATOM 859 C CA . LYS A 1 109 ? 4.883 2.572 20.724 1.00 73.25 109 LYS A CA 1
ATOM 860 C C . LYS A 1 109 ? 4.399 3.492 19.617 1.00 73.25 109 LYS A C 1
ATOM 862 O O . LYS A 1 109 ? 4.045 3.069 18.517 1.00 73.25 109 LYS A O 1
ATOM 867 N N . HIS A 1 110 ? 4.451 4.772 19.939 1.00 81.62 110 HIS A N 1
ATOM 868 C CA . HIS A 1 110 ? 4.299 5.859 18.997 1.00 81.62 110 HIS A CA 1
ATOM 869 C C . HIS A 1 110 ? 5.689 6.281 18.535 1.00 81.62 110 HIS A C 1
ATOM 871 O O . HIS A 1 110 ? 6.584 6.421 19.365 1.00 81.62 110 HIS A O 1
ATOM 877 N N . PHE A 1 111 ? 5.862 6.449 17.230 1.00 83.62 111 PHE A N 1
ATOM 878 C CA . PHE A 1 111 ? 7.127 6.880 16.642 1.00 83.62 111 PHE A CA 1
ATOM 879 C C . PHE A 1 111 ? 6.911 8.177 15.884 1.00 83.62 111 PHE A C 1
ATOM 881 O O . PHE A 1 111 ? 5.922 8.306 15.165 1.00 83.62 111 PHE A O 1
ATOM 888 N N . GLU A 1 112 ? 7.843 9.117 15.970 1.00 88.38 112 GLU A N 1
ATOM 889 C CA . GLU A 1 112 ? 7.864 10.201 14.989 1.00 88.38 112 GLU A CA 1
ATOM 890 C C . GLU A 1 112 ? 8.194 9.640 13.596 1.00 88.38 112 GLU A C 1
ATOM 892 O O . GLU A 1 112 ? 8.899 8.638 13.453 1.00 88.38 112 GLU A O 1
ATOM 897 N N . PHE A 1 113 ? 7.693 10.284 12.541 1.00 85.25 113 PHE A N 1
ATOM 898 C CA . PHE A 1 113 ? 7.854 9.804 11.166 1.00 85.25 113 PHE A CA 1
ATOM 899 C C . PHE A 1 113 ? 9.323 9.555 10.778 1.00 85.25 113 PHE A C 1
ATOM 901 O O . PHE A 1 113 ? 9.656 8.507 10.222 1.00 85.25 113 PHE A O 1
ATOM 908 N N . GLU A 1 114 ? 10.222 10.489 11.104 1.00 87.62 114 GLU A N 1
ATOM 909 C CA . GLU A 1 114 ? 11.656 10.342 10.820 1.00 87.62 114 GLU A CA 1
ATOM 910 C C . GLU A 1 114 ? 12.331 9.287 11.704 1.00 87.62 114 GLU A C 1
ATOM 912 O O . GLU A 1 114 ? 13.215 8.566 11.239 1.00 87.62 114 GLU A O 1
ATOM 917 N N . GLU A 1 115 ? 11.889 9.137 12.953 1.00 87.50 115 GLU A N 1
ATOM 918 C CA . GLU A 1 115 ? 12.380 8.088 13.849 1.00 87.50 115 GLU A CA 1
ATOM 919 C C . GLU A 1 115 ? 12.047 6.702 13.288 1.00 87.50 115 GLU A C 1
ATOM 921 O O . GLU A 1 115 ? 12.925 5.841 13.178 1.00 87.50 115 GLU A O 1
ATOM 926 N N . TYR A 1 116 ? 10.804 6.499 12.846 1.00 89.25 116 TYR A N 1
ATOM 927 C CA . TYR A 1 116 ? 10.387 5.218 12.289 1.00 89.25 116 TYR A CA 1
ATOM 928 C C . TYR A 1 116 ? 11.071 4.913 10.953 1.00 89.25 116 TYR A C 1
ATOM 930 O O . TYR A 1 116 ? 11.475 3.775 10.716 1.00 89.25 116 TYR A O 1
ATOM 938 N N . LYS A 1 117 ? 11.299 5.923 10.101 1.00 89.31 117 LYS A N 1
ATOM 939 C CA . LYS A 1 117 ? 12.123 5.759 8.891 1.00 89.31 117 LYS A CA 1
ATOM 940 C C . LYS A 1 117 ? 13.519 5.246 9.219 1.00 89.31 117 LYS A C 1
ATOM 942 O O . LYS A 1 117 ? 13.991 4.319 8.564 1.00 89.31 117 LYS A O 1
ATOM 947 N N . ASN A 1 118 ? 14.170 5.839 10.218 1.00 87.69 118 ASN A N 1
ATOM 948 C CA . ASN A 1 118 ? 15.500 5.423 10.657 1.00 87.69 118 ASN A CA 1
ATOM 949 C C . ASN A 1 118 ? 15.479 4.019 11.270 1.00 87.69 118 ASN A C 1
ATOM 951 O O . ASN A 1 118 ? 16.411 3.249 11.048 1.00 87.69 118 ASN A O 1
ATOM 955 N N . LYS A 1 119 ? 14.399 3.655 11.969 1.00 87.94 119 LYS A N 1
ATOM 956 C CA . LYS A 1 119 ? 14.191 2.293 12.461 1.00 87.94 119 LYS A CA 1
ATOM 957 C C . LYS A 1 119 ? 14.071 1.275 11.324 1.00 87.94 119 LYS A C 1
ATOM 959 O O . LYS A 1 119 ? 14.769 0.272 11.363 1.00 87.94 119 LYS A O 1
ATOM 964 N N . ILE A 1 120 ? 13.254 1.535 10.299 1.00 89.69 120 ILE A N 1
ATOM 965 C CA . ILE A 1 120 ? 13.131 0.646 9.125 1.00 89.69 120 ILE A CA 1
ATOM 966 C C . ILE A 1 120 ? 14.489 0.472 8.436 1.00 89.69 120 ILE A C 1
ATOM 968 O O . ILE A 1 120 ? 14.858 -0.639 8.068 1.00 89.69 120 ILE A O 1
ATOM 972 N N . LEU A 1 121 ? 15.245 1.564 8.281 1.00 87.56 121 LEU A N 1
ATOM 973 C CA . LEU A 1 121 ? 16.590 1.534 7.705 1.00 87.56 121 LEU A CA 1
ATOM 974 C C . LEU A 1 121 ? 17.530 0.640 8.509 1.00 87.56 121 LEU A C 1
ATOM 976 O O . LEU A 1 121 ? 18.158 -0.252 7.943 1.00 87.56 121 LEU A O 1
ATOM 980 N N . HIS A 1 122 ? 17.576 0.852 9.822 1.00 85.06 122 HIS A N 1
ATOM 981 C CA . HIS A 1 122 ? 18.376 0.047 10.732 1.00 85.06 122 HIS A CA 1
ATOM 982 C C . HIS A 1 122 ? 17.984 -1.437 10.670 1.00 85.06 122 HIS A C 1
ATOM 984 O O . HIS A 1 122 ? 18.844 -2.290 10.483 1.00 85.06 122 HIS A O 1
ATOM 990 N N . ASP A 1 123 ? 16.687 -1.743 10.753 1.00 85.62 123 ASP A N 1
ATOM 991 C CA . ASP A 1 123 ? 16.182 -3.119 10.764 1.00 85.62 123 ASP A CA 1
ATOM 992 C C . ASP A 1 123 ? 16.396 -3.826 9.410 1.00 85.62 123 ASP A C 1
ATOM 994 O O . ASP A 1 123 ? 16.567 -5.043 9.371 1.00 85.62 123 ASP A O 1
ATOM 998 N N . SER A 1 124 ? 16.429 -3.081 8.297 1.00 82.69 124 SER A N 1
ATOM 999 C CA . SER A 1 124 ? 16.699 -3.631 6.958 1.00 82.69 124 SER A CA 1
ATOM 1000 C C . SER A 1 124 ? 18.157 -4.045 6.732 1.00 82.69 124 SER A C 1
ATOM 1002 O O . SER A 1 124 ? 18.445 -4.726 5.750 1.00 82.69 124 SER A O 1
ATOM 1004 N N . ASN A 1 125 ? 19.086 -3.637 7.610 1.00 76.25 125 ASN A N 1
ATOM 1005 C CA . ASN A 1 125 ? 20.535 -3.772 7.409 1.00 76.25 125 ASN A CA 1
ATOM 1006 C C . ASN A 1 125 ? 21.033 -3.210 6.059 1.00 76.25 125 ASN A C 1
ATOM 1008 O O . ASN A 1 125 ? 22.091 -3.613 5.568 1.00 76.25 125 ASN A O 1
ATOM 1012 N N . ASP A 1 126 ? 20.288 -2.293 5.434 1.00 68.81 126 ASP A N 1
ATOM 1013 C CA . ASP A 1 126 ? 20.714 -1.645 4.199 1.00 68.81 126 ASP A CA 1
ATOM 1014 C C . ASP A 1 126 ? 21.563 -0.404 4.503 1.00 68.81 126 ASP A C 1
ATOM 1016 O O . ASP A 1 126 ? 21.345 0.313 5.482 1.00 68.81 126 ASP A O 1
ATOM 1020 N N . ASN A 1 127 ? 22.557 -0.129 3.658 1.00 64.75 127 ASN A N 1
ATOM 1021 C CA . ASN A 1 127 ? 23.471 0.986 3.892 1.00 64.75 127 ASN A CA 1
ATOM 1022 C C . ASN A 1 127 ? 22.698 2.318 3.866 1.00 64.75 127 ASN A C 1
ATOM 1024 O O . ASN A 1 127 ? 21.919 2.578 2.946 1.00 64.75 127 ASN A O 1
ATOM 1028 N N . ASN A 1 128 ? 22.947 3.182 4.856 1.00 59.81 128 ASN A N 1
ATOM 1029 C CA . ASN A 1 128 ? 22.328 4.506 4.997 1.00 59.81 128 ASN A CA 1
ATOM 1030 C C . ASN A 1 128 ? 22.689 5.422 3.807 1.00 59.81 128 ASN A C 1
ATOM 1032 O O . ASN A 1 128 ? 23.658 6.177 3.850 1.00 59.81 128 ASN A O 1
ATOM 1036 N N . ASN A 1 129 ? 21.913 5.361 2.725 1.00 66.19 129 ASN A N 1
ATOM 1037 C CA . ASN A 1 129 ? 22.076 6.174 1.526 1.00 66.19 129 ASN A CA 1
ATOM 1038 C C . ASN A 1 129 ? 20.752 6.895 1.197 1.00 66.19 129 ASN A C 1
ATOM 1040 O O . ASN A 1 129 ? 19.693 6.610 1.754 1.00 66.19 129 ASN A O 1
ATOM 1044 N N . THR A 1 130 ? 20.786 7.890 0.313 1.00 61.97 130 THR A N 1
ATOM 1045 C CA . THR A 1 130 ? 19.597 8.707 0.001 1.00 61.97 130 THR A CA 1
ATOM 1046 C C . THR A 1 130 ? 18.453 7.886 -0.617 1.00 61.97 130 THR A C 1
ATOM 1048 O O . THR A 1 130 ? 17.282 8.231 -0.453 1.00 61.97 130 THR A O 1
ATOM 1051 N N . PHE A 1 131 ? 18.776 6.780 -1.295 1.00 66.56 131 PHE A N 1
ATOM 1052 C CA . PHE A 1 131 ? 17.794 5.882 -1.905 1.00 66.56 131 PHE A CA 1
ATOM 1053 C C . PHE A 1 131 ? 17.061 5.057 -0.849 1.00 66.56 131 PHE A C 1
ATOM 1055 O O . PHE A 1 131 ? 15.837 4.974 -0.887 1.00 66.56 131 PHE A O 1
ATOM 1062 N N . THR A 1 132 ? 17.781 4.533 0.144 1.00 72.00 132 THR A N 1
ATOM 1063 C CA . THR A 1 132 ? 17.183 3.753 1.230 1.00 72.00 132 THR A CA 1
ATOM 1064 C C . THR A 1 132 ? 16.256 4.618 2.085 1.00 72.00 132 THR A C 1
ATOM 1066 O O . THR A 1 132 ? 15.196 4.147 2.496 1.00 72.00 132 THR A O 1
ATOM 1069 N N . LYS A 1 133 ? 16.559 5.916 2.262 1.00 80.19 133 LYS A N 1
ATOM 1070 C CA . LYS A 1 133 ? 15.641 6.881 2.911 1.00 80.19 133 LYS A CA 1
ATOM 1071 C C . LYS A 1 133 ? 14.321 7.070 2.161 1.00 80.19 133 LYS A C 1
ATOM 1073 O O . LYS A 1 133 ? 13.278 7.218 2.791 1.00 80.19 133 LYS A O 1
ATOM 1078 N N . SER A 1 134 ? 14.364 7.093 0.829 1.00 86.25 134 SER A N 1
ATOM 1079 C CA . SER A 1 134 ? 13.144 7.149 0.008 1.00 86.25 134 SER A CA 1
ATOM 1080 C C . SER A 1 134 ? 12.361 5.838 0.115 1.00 86.25 134 SER A C 1
ATOM 1082 O O . SER A 1 134 ? 11.133 5.850 0.162 1.00 86.25 134 SER A O 1
ATOM 1084 N N . GLY A 1 135 ? 13.085 4.724 0.237 1.00 88.31 135 GLY A N 1
ATOM 1085 C CA . GLY A 1 135 ? 12.533 3.396 0.452 1.00 88.31 135 GLY A CA 1
ATOM 1086 C C . GLY A 1 135 ? 11.765 3.228 1.745 1.00 88.31 135 GLY A C 1
ATOM 1087 O O . GLY A 1 135 ? 10.635 2.752 1.725 1.00 88.31 135 GLY A O 1
ATOM 1088 N N . SER A 1 136 ? 12.337 3.655 2.871 1.00 91.00 136 SER A N 1
ATOM 1089 C CA . SER A 1 136 ? 11.644 3.575 4.160 1.00 91.00 136 SER A CA 1
ATOM 1090 C C . SER A 1 136 ? 10.367 4.417 4.167 1.00 91.00 136 SER A C 1
ATOM 1092 O O . SER A 1 136 ? 9.329 3.942 4.623 1.00 91.00 136 SER A O 1
ATOM 1094 N N . SER A 1 137 ? 10.389 5.610 3.561 1.00 92.44 137 SER A N 1
ATOM 1095 C CA . SER A 1 137 ? 9.172 6.397 3.327 1.00 92.44 137 SER A CA 1
ATOM 1096 C C . SER A 1 137 ? 8.152 5.664 2.452 1.00 92.44 137 SER A C 1
ATOM 1098 O O . SER A 1 137 ? 6.965 5.694 2.756 1.00 92.44 137 SER A O 1
ATOM 1100 N N . CYS A 1 138 ? 8.592 4.975 1.396 1.00 95.50 138 CYS A N 1
ATOM 1101 C CA . CYS A 1 138 ? 7.704 4.182 0.548 1.00 95.50 138 CYS A CA 1
ATOM 1102 C C . CYS A 1 138 ? 7.015 3.050 1.323 1.00 95.50 138 CYS A C 1
ATOM 1104 O O . CYS A 1 138 ? 5.814 2.855 1.158 1.00 95.50 138 CYS A O 1
ATOM 1106 N N . ILE A 1 139 ? 7.741 2.333 2.187 1.00 95.50 139 ILE A N 1
ATOM 1107 C CA . ILE A 1 139 ? 7.158 1.284 3.039 1.00 95.50 139 ILE A CA 1
ATOM 1108 C C . ILE A 1 139 ? 6.099 1.866 3.983 1.00 95.50 139 ILE A C 1
ATOM 1110 O O . ILE A 1 139 ? 5.019 1.295 4.120 1.00 95.50 139 ILE A O 1
ATOM 1114 N N . ILE A 1 140 ? 6.367 3.028 4.587 1.00 94.25 140 ILE A N 1
ATOM 1115 C CA . ILE A 1 140 ? 5.399 3.710 5.459 1.00 94.25 140 ILE A CA 1
ATOM 1116 C C . ILE A 1 140 ? 4.128 4.086 4.686 1.00 94.25 140 ILE A C 1
ATOM 1118 O O . ILE A 1 140 ? 3.028 3.868 5.189 1.00 94.25 140 ILE A O 1
ATOM 1122 N N . GLU A 1 141 ? 4.248 4.604 3.461 1.00 94.94 141 GLU A N 1
ATOM 1123 C CA . GLU A 1 141 ? 3.072 4.903 2.630 1.00 94.94 141 GLU A CA 1
ATOM 1124 C C . GLU A 1 141 ? 2.277 3.635 2.279 1.00 94.94 141 GLU A C 1
ATOM 1126 O O . GLU A 1 141 ? 1.051 3.649 2.374 1.00 94.94 141 GLU A O 1
ATOM 1131 N N . ILE A 1 142 ? 2.944 2.516 1.970 1.00 95.50 142 ILE A N 1
ATOM 1132 C CA . ILE A 1 142 ? 2.267 1.227 1.744 1.00 95.50 142 ILE A CA 1
ATOM 1133 C C . ILE A 1 142 ? 1.490 0.803 3.002 1.00 95.50 142 ILE A C 1
ATOM 1135 O O . ILE A 1 142 ? 0.306 0.475 2.917 1.00 95.50 142 ILE A O 1
ATOM 1139 N N . PHE A 1 143 ? 2.118 0.855 4.181 1.00 93.56 143 PHE A N 1
ATOM 1140 C CA . PHE A 1 143 ? 1.471 0.493 5.447 1.00 93.56 143 PHE A CA 1
ATOM 1141 C C . PHE A 1 143 ? 0.272 1.379 5.774 1.00 93.56 143 PHE A C 1
ATOM 1143 O O . PHE A 1 143 ? -0.744 0.895 6.274 1.00 93.56 143 PHE A O 1
ATOM 1150 N N . LYS A 1 144 ? 0.378 2.673 5.478 1.00 92.00 144 LYS A N 1
ATOM 1151 C CA . LYS A 1 144 ? -0.703 3.639 5.658 1.00 92.00 144 LYS A CA 1
ATOM 1152 C C . LYS A 1 144 ? -1.876 3.350 4.725 1.00 92.00 144 LYS A C 1
ATOM 1154 O O . LYS A 1 144 ? -3.014 3.406 5.168 1.00 92.00 144 LYS A O 1
ATOM 1159 N N . ILE A 1 145 ? -1.614 3.021 3.460 1.00 90.62 145 ILE A N 1
ATOM 1160 C CA . ILE A 1 145 ? -2.661 2.694 2.479 1.00 90.62 145 ILE A CA 1
ATOM 1161 C C . ILE A 1 145 ? -3.407 1.426 2.871 1.00 90.62 145 ILE A C 1
ATOM 1163 O O . ILE A 1 145 ? -4.627 1.381 2.766 1.00 90.62 145 ILE A O 1
ATOM 1167 N N . CYS A 1 146 ? -2.688 0.436 3.392 1.00 87.88 146 CYS A N 1
ATOM 1168 C CA . CYS A 1 146 ? -3.279 -0.795 3.910 1.00 87.88 146 CYS A CA 1
ATOM 1169 C C . CYS A 1 146 ? -3.948 -0.620 5.282 1.00 87.88 146 CYS A C 1
ATOM 1171 O O . CYS A 1 146 ? -4.364 -1.604 5.885 1.00 87.88 146 CYS A O 1
ATOM 1173 N N . ASN A 1 147 ? -4.017 0.607 5.807 1.00 85.38 147 ASN A N 1
ATOM 1174 C CA . ASN A 1 147 ? -4.562 0.926 7.122 1.00 85.38 147 ASN A CA 1
ATOM 1175 C C . ASN A 1 147 ? -3.879 0.198 8.299 1.00 85.38 147 ASN A C 1
ATOM 1177 O O . ASN A 1 147 ? -4.459 0.155 9.380 1.00 85.38 147 ASN A O 1
ATOM 1181 N N . PHE A 1 148 ? -2.647 -0.313 8.160 1.00 84.19 148 PHE A N 1
ATOM 1182 C CA . PHE A 1 148 ? -1.892 -0.892 9.286 1.00 84.19 148 PHE A CA 1
ATOM 1183 C C . PHE A 1 148 ? -1.436 0.172 10.289 1.00 84.19 148 PHE A C 1
ATOM 1185 O O . PHE A 1 148 ? -1.278 -0.107 11.480 1.00 84.19 148 PHE A O 1
ATOM 1192 N N . ILE A 1 149 ? -1.207 1.397 9.812 1.00 89.38 149 ILE A N 1
ATOM 1193 C CA . ILE A 1 149 ? -0.737 2.520 10.623 1.00 89.38 149 ILE A CA 1
ATOM 1194 C C . ILE A 1 149 ? -1.601 3.759 10.404 1.00 89.38 149 ILE A C 1
ATOM 1196 O O . ILE A 1 149 ? -2.150 3.975 9.325 1.00 89.38 149 ILE A O 1
ATOM 1200 N N . VAL A 1 150 ? -1.663 4.607 11.426 1.00 86.38 150 VAL A N 1
ATOM 1201 C CA . VAL A 1 150 ? -2.267 5.939 11.365 1.00 86.38 150 VAL A CA 1
ATOM 1202 C C . VAL A 1 150 ? -1.188 6.971 11.658 1.00 86.38 150 VAL A C 1
ATOM 1204 O O . VAL A 1 150 ? -0.427 6.823 12.617 1.00 86.38 150 VAL A O 1
ATOM 1207 N N . ILE A 1 151 ? -1.136 8.014 10.828 1.00 86.06 151 ILE A N 1
ATOM 1208 C CA . ILE A 1 151 ? -0.215 9.140 10.987 1.00 86.06 151 ILE A CA 1
ATOM 1209 C C . ILE A 1 151 ? -1.019 10.357 11.439 1.00 86.06 151 ILE A C 1
ATOM 1211 O O . ILE A 1 151 ? -1.743 10.948 10.639 1.00 86.06 151 ILE A O 1
ATOM 1215 N N . ASN A 1 152 ? -0.870 10.736 12.706 1.00 79.38 152 ASN A N 1
ATOM 1216 C CA . ASN A 1 152 ? -1.500 11.919 13.288 1.00 79.38 152 ASN A CA 1
ATOM 1217 C C . ASN A 1 152 ? -0.403 12.891 13.718 1.00 79.38 152 ASN A C 1
ATOM 1219 O O . ASN A 1 152 ? 0.458 12.518 14.504 1.00 79.38 152 ASN A O 1
ATOM 1223 N N . GLU A 1 153 ? -0.411 14.115 13.185 1.00 79.44 153 GLU A N 1
ATOM 1224 C CA . GLU A 1 153 ? 0.556 15.168 13.560 1.00 79.44 153 GLU A CA 1
ATOM 1225 C C . GLU A 1 153 ? 2.034 14.740 13.425 1.00 79.44 153 GLU A C 1
ATOM 1227 O O . GLU A 1 153 ? 2.896 15.165 14.183 1.00 79.44 153 GLU A O 1
ATOM 1232 N N . GLY A 1 154 ? 2.343 13.880 12.445 1.00 78.75 154 GLY A N 1
ATOM 1233 C CA . GLY A 1 154 ? 3.700 13.357 12.229 1.00 78.75 154 GLY A CA 1
ATOM 1234 C C . GLY A 1 154 ? 4.078 12.174 13.127 1.00 78.75 154 GLY A C 1
ATOM 1235 O O . GLY A 1 154 ? 5.166 11.622 12.972 1.00 78.75 154 GLY A O 1
ATOM 1236 N N . ILE A 1 155 ? 3.173 11.742 14.005 1.00 84.06 155 ILE A N 1
ATOM 1237 C CA . ILE A 1 155 ? 3.330 10.571 14.861 1.00 84.06 155 ILE A CA 1
ATOM 1238 C C . ILE A 1 155 ? 2.673 9.367 14.188 1.00 84.06 155 ILE A C 1
ATOM 1240 O O . ILE A 1 155 ? 1.480 9.365 13.879 1.00 84.06 155 ILE A O 1
ATOM 1244 N N . ILE A 1 156 ? 3.470 8.328 13.976 1.00 86.25 156 ILE A N 1
ATOM 1245 C CA . ILE A 1 156 ? 3.058 7.017 13.500 1.00 86.25 156 ILE A CA 1
ATOM 1246 C C . ILE A 1 156 ? 2.610 6.187 14.697 1.00 86.25 156 ILE A C 1
ATOM 1248 O O . ILE A 1 156 ? 3.322 6.021 15.689 1.00 86.25 156 ILE A O 1
ATOM 1252 N N . SER A 1 157 ? 1.416 5.628 14.573 1.00 84.56 157 SER A N 1
ATOM 1253 C CA . SER A 1 157 ? 0.844 4.692 15.528 1.00 84.56 157 SER A CA 1
ATOM 1254 C C . SER A 1 157 ? 0.288 3.487 14.790 1.00 84.56 157 SER A C 1
ATOM 1256 O O . SER A 1 157 ? -0.191 3.604 13.661 1.00 84.56 157 SER A O 1
ATOM 1258 N N . TYR A 1 158 ? 0.351 2.323 15.425 1.00 82.50 158 TYR A N 1
ATOM 1259 C CA . TYR A 1 158 ? -0.321 1.144 14.905 1.00 82.50 158 TYR A CA 1
ATOM 1260 C C . TYR A 1 158 ? -1.843 1.360 14.918 1.00 82.50 158 TYR A C 1
ATOM 1262 O O . TYR A 1 158 ? -2.406 1.813 15.921 1.00 82.50 158 TYR A O 1
ATOM 1270 N N . ASN A 1 159 ? -2.526 1.007 13.829 1.00 81.62 159 ASN A N 1
ATOM 1271 C CA . ASN A 1 159 ? -3.974 1.125 13.738 1.00 81.62 159 ASN A CA 1
ATOM 1272 C C . ASN A 1 159 ? -4.671 -0.022 14.490 1.00 81.62 159 ASN A C 1
ATOM 1274 O O . ASN A 1 159 ? -4.978 -1.064 13.916 1.00 81.62 159 ASN A O 1
ATOM 1278 N N . LYS A 1 160 ? -4.945 0.169 15.788 1.00 68.69 160 LYS A N 1
ATOM 1279 C CA . LYS A 1 160 ? -5.610 -0.834 16.656 1.00 68.69 160 LYS A CA 1
ATOM 1280 C C . LYS A 1 160 ? -6.907 -1.387 16.068 1.00 68.69 160 LYS A C 1
ATOM 1282 O O . LYS A 1 160 ? -7.239 -2.551 16.239 1.00 68.69 160 LYS A O 1
ATOM 1287 N N . LYS A 1 161 ? -7.596 -0.540 15.321 1.00 63.56 161 LYS A N 1
ATOM 1288 C CA . LYS A 1 161 ? -8.854 -0.823 14.657 1.00 63.56 161 LYS A CA 1
ATOM 1289 C C . LYS A 1 161 ? -8.723 -1.961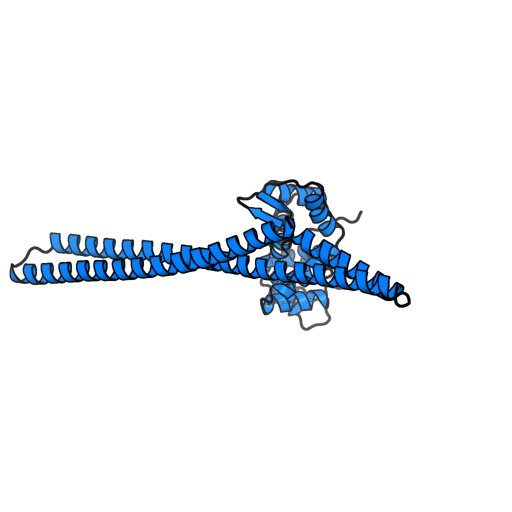 13.618 1.00 63.56 161 LYS A C 1
ATOM 1291 O O . LYS A 1 161 ? -9.626 -2.782 13.514 1.00 63.56 161 LYS A O 1
ATOM 1296 N N . TYR A 1 162 ? -7.588 -2.078 12.929 1.00 62.09 162 TYR A N 1
ATOM 1297 C CA . TYR A 1 162 ? -7.313 -3.166 11.981 1.00 62.09 162 TYR A CA 1
ATOM 1298 C C . TYR A 1 162 ? -7.084 -4.533 12.671 1.00 62.09 162 TYR A C 1
ATOM 1300 O O . TYR A 1 162 ? -7.417 -5.568 12.097 1.00 62.09 162 TYR A O 1
ATOM 1308 N N . ILE A 1 163 ? -6.574 -4.546 13.915 1.00 57.12 163 ILE A N 1
ATOM 1309 C CA . ILE A 1 163 ? -6.411 -5.776 14.723 1.00 57.12 163 ILE A CA 1
ATOM 1310 C C . ILE A 1 163 ? -7.763 -6.367 15.073 1.00 57.12 163 ILE A C 1
ATOM 1312 O O . ILE A 1 163 ? -7.963 -7.549 14.854 1.00 57.12 163 ILE A O 1
ATOM 1316 N N . GLU A 1 164 ? -8.691 -5.553 15.577 1.00 62.66 164 GLU A N 1
ATOM 1317 C CA . GLU A 1 164 ? -10.015 -6.038 15.974 1.00 62.66 164 GLU A CA 1
ATOM 1318 C C . GLU A 1 164 ? -10.692 -6.771 14.812 1.00 62.66 164 GLU A C 1
ATOM 1320 O O . GLU A 1 164 ? -11.217 -7.864 14.990 1.00 62.66 164 GLU A O 1
ATOM 1325 N N . LEU A 1 165 ? -10.587 -6.228 13.598 1.00 65.62 165 LEU A N 1
ATOM 1326 C CA . LEU A 1 165 ? -11.205 -6.826 12.423 1.00 65.62 165 LEU A CA 1
ATOM 1327 C C . LEU A 1 165 ? -10.522 -8.129 11.970 1.00 65.62 165 LEU A C 1
ATOM 1329 O O . LEU A 1 165 ? -11.215 -9.075 11.600 1.00 65.62 165 LEU A O 1
ATOM 1333 N N . ASN A 1 166 ? -9.188 -8.197 11.980 1.00 66.00 166 ASN A N 1
ATOM 1334 C CA . ASN A 1 166 ? -8.474 -9.416 11.584 1.00 66.00 166 ASN A CA 1
ATOM 1335 C C . ASN A 1 166 ? -8.517 -10.497 12.667 1.00 66.00 166 ASN A C 1
ATOM 1337 O O . ASN A 1 166 ? -8.759 -11.648 12.335 1.00 66.00 166 ASN A O 1
ATOM 1341 N N . ASP A 1 167 ? -8.406 -10.141 13.946 1.00 69.81 167 ASP A N 1
ATOM 1342 C CA . ASP A 1 167 ? -8.578 -11.082 15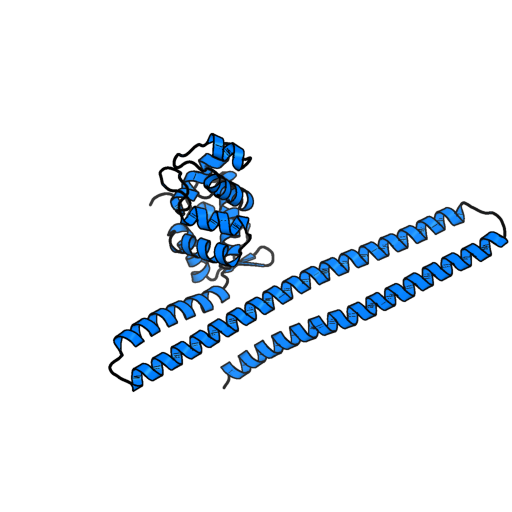.056 1.00 69.81 167 ASP A CA 1
ATOM 1343 C C . ASP A 1 167 ? -9.999 -11.671 15.060 1.00 69.81 167 ASP A C 1
ATOM 1345 O O . ASP A 1 167 ? -10.183 -12.851 15.356 1.00 69.81 167 ASP A O 1
ATOM 1349 N N . MET A 1 168 ? -11.020 -10.872 14.715 1.00 71.75 168 MET A N 1
ATOM 1350 C CA . MET A 1 168 ? -12.388 -11.370 14.523 1.00 71.75 168 MET A CA 1
ATOM 1351 C C . MET A 1 168 ? -12.484 -12.334 13.333 1.00 71.75 168 MET A C 1
ATOM 1353 O O . MET A 1 168 ? -13.106 -13.387 13.458 1.00 71.75 168 MET A O 1
ATOM 1357 N N . LYS A 1 169 ? -11.846 -12.024 12.198 1.00 75.19 169 LYS A N 1
ATOM 1358 C CA . LYS A 1 169 ? -11.819 -12.914 11.023 1.00 75.19 169 LYS A CA 1
ATOM 1359 C C . LYS A 1 169 ? -11.096 -14.231 11.305 1.00 75.19 169 LYS A C 1
ATOM 1361 O O . LYS A 1 169 ? -11.630 -15.287 10.978 1.00 75.19 169 LYS A O 1
ATOM 1366 N N . ASP A 1 170 ? -9.945 -14.177 11.965 1.00 75.25 170 ASP A N 1
ATOM 1367 C CA . ASP A 1 170 ? -9.166 -15.358 12.339 1.00 75.25 170 ASP A CA 1
ATOM 1368 C C . ASP A 1 170 ? -9.947 -16.236 13.332 1.00 75.25 170 ASP A C 1
ATOM 1370 O O . ASP A 1 170 ? -9.960 -17.462 13.210 1.00 75.25 170 ASP A O 1
ATOM 1374 N N . LYS A 1 171 ? -10.667 -15.621 14.286 1.00 81.31 171 LYS A N 1
ATOM 1375 C CA . LYS A 1 171 ? -11.591 -16.335 15.184 1.00 81.31 171 LYS A CA 1
ATOM 1376 C C . LYS A 1 171 ? -12.730 -17.013 14.425 1.00 81.31 171 LYS A C 1
ATOM 1378 O O . LYS A 1 171 ? -13.042 -18.156 14.739 1.00 81.31 171 LYS A O 1
ATOM 1383 N N . ILE A 1 172 ? -13.334 -16.351 13.435 1.00 82.38 172 ILE A N 1
ATOM 1384 C CA . ILE A 1 172 ? -14.368 -16.968 12.587 1.00 82.38 172 ILE A CA 1
ATOM 1385 C C . ILE A 1 172 ? -13.795 -18.171 11.837 1.00 82.38 172 ILE A C 1
ATOM 1387 O O . ILE A 1 172 ? -14.425 -19.221 11.810 1.00 82.38 172 ILE A O 1
ATOM 1391 N N . GLU A 1 173 ? -12.597 -18.056 11.264 1.00 82.06 173 GLU A N 1
ATOM 1392 C CA . GLU A 1 173 ? -11.982 -19.169 10.537 1.00 82.06 173 GLU A CA 1
ATOM 1393 C C . GLU A 1 173 ? -11.723 -20.379 11.451 1.00 82.06 173 GLU A C 1
ATOM 1395 O O . GLU A 1 173 ? -11.954 -21.522 11.056 1.00 82.06 173 GLU A O 1
ATOM 1400 N N . GLN A 1 174 ? -11.292 -20.140 12.692 1.00 84.19 174 GLN A N 1
ATOM 1401 C CA . GLN A 1 174 ? -11.130 -21.193 13.698 1.00 84.19 174 GLN A CA 1
ATOM 1402 C C . GLN A 1 174 ? -12.470 -21.819 14.103 1.00 84.19 174 GLN A C 1
ATOM 1404 O O . GLN A 1 174 ? -12.563 -23.041 14.208 1.00 84.19 174 GLN A O 1
ATOM 1409 N N . LEU A 1 175 ? -13.510 -21.006 14.306 1.00 83.75 175 LEU A N 1
ATOM 1410 C CA . LEU A 1 175 ? -14.846 -21.488 14.662 1.00 83.75 175 LEU A CA 1
ATOM 1411 C C . LEU A 1 175 ? -15.487 -22.300 13.532 1.00 83.75 175 LEU A C 1
ATOM 1413 O O . LEU A 1 175 ? -16.067 -23.341 13.814 1.00 83.75 175 LEU A O 1
ATOM 1417 N N . ASN A 1 176 ? -15.315 -21.893 12.272 1.00 82.44 176 ASN A N 1
ATOM 1418 C CA . ASN A 1 176 ? -15.799 -22.651 11.115 1.00 82.44 176 ASN A CA 1
ATOM 1419 C C . ASN A 1 176 ? -15.149 -24.044 11.045 1.00 82.44 176 ASN A C 1
ATOM 1421 O O . ASN A 1 176 ? -15.840 -25.036 10.836 1.00 82.44 176 ASN A O 1
ATOM 1425 N N . LYS A 1 177 ? -13.833 -24.146 11.294 1.00 85.81 177 LYS A N 1
ATOM 1426 C CA . LYS A 1 177 ? -13.131 -25.444 11.361 1.00 85.81 177 LYS A CA 1
ATOM 1427 C C . LYS A 1 177 ? -13.671 -26.323 12.496 1.00 85.81 177 LYS A C 1
ATOM 1429 O O . LYS A 1 177 ? -13.895 -27.513 12.305 1.00 85.81 177 LYS A O 1
ATOM 1434 N N . LEU A 1 178 ? -13.936 -25.730 13.663 1.00 81.94 178 LEU A N 1
ATOM 1435 C CA . LEU A 1 178 ? -14.529 -26.434 14.806 1.00 81.94 178 LEU A CA 1
ATOM 1436 C C . LEU A 1 178 ? -15.983 -26.863 14.558 1.00 81.94 178 LEU A C 1
ATOM 1438 O O . LEU A 1 178 ? -16.405 -27.894 15.081 1.00 81.94 178 LEU A O 1
ATOM 1442 N N . GLU A 1 179 ? -16.756 -26.093 13.791 1.00 78.81 179 GLU A N 1
ATOM 1443 C CA . GLU A 1 179 ? -18.112 -26.461 13.373 1.00 78.81 179 GLU A CA 1
ATOM 1444 C C . GLU A 1 179 ? -18.081 -27.701 12.469 1.00 78.81 179 GLU A C 1
ATOM 1446 O O . GLU A 1 179 ? -18.795 -28.671 12.727 1.00 78.81 179 GLU A O 1
ATOM 1451 N N . GLU A 1 180 ? -17.197 -27.702 11.465 1.00 81.50 180 GLU A N 1
ATOM 1452 C CA . GLU A 1 180 ? -17.013 -28.821 10.534 1.00 81.50 180 GLU A CA 1
ATOM 1453 C C . GLU A 1 180 ? -16.621 -30.124 11.256 1.00 81.50 180 GLU A C 1
ATOM 1455 O O . GLU A 1 180 ? -17.125 -31.200 10.915 1.00 81.50 180 GLU A O 1
ATOM 1460 N N . GLU A 1 181 ? -15.780 -30.030 12.290 1.00 79.56 181 GLU A N 1
ATOM 1461 C CA . GLU A 1 181 ? -15.343 -31.163 13.117 1.00 79.56 181 GLU A CA 1
ATOM 1462 C C . GLU A 1 181 ? -16.439 -31.693 14.066 1.00 79.56 181 GLU A C 1
ATOM 1464 O O . GLU A 1 181 ? -16.471 -32.889 14.365 1.00 79.56 181 GLU A O 1
ATOM 1469 N N . ASN A 1 182 ? -17.368 -30.842 14.521 1.00 74.06 182 ASN A N 1
ATOM 1470 C CA . ASN A 1 182 ? -18.386 -31.179 15.529 1.00 74.06 182 ASN A CA 1
ATOM 1471 C C . ASN A 1 182 ? -19.775 -31.522 14.958 1.00 74.06 182 ASN A C 1
ATOM 1473 O O . ASN A 1 182 ? -20.739 -31.608 15.719 1.00 74.06 182 ASN A O 1
ATOM 1477 N N . ASN A 1 183 ? -19.890 -31.784 13.653 1.00 64.75 183 ASN A N 1
ATOM 1478 C CA . ASN A 1 183 ? -21.157 -32.035 12.941 1.00 64.75 183 ASN A CA 1
ATOM 1479 C C . ASN A 1 183 ? -22.059 -33.167 13.500 1.00 64.75 183 ASN A C 1
ATOM 1481 O O . ASN A 1 183 ? -23.199 -33.306 13.065 1.00 64.75 183 ASN A O 1
ATOM 1485 N N . ASN A 1 184 ? -21.588 -33.972 14.458 1.00 62.53 184 ASN A N 1
ATOM 1486 C CA . ASN A 1 184 ? -22.349 -35.068 15.071 1.00 62.53 184 ASN A CA 1
ATOM 1487 C C . ASN A 1 184 ? -23.046 -34.699 16.399 1.00 62.53 184 ASN A C 1
ATOM 1489 O O . ASN A 1 184 ? -23.693 -35.568 16.982 1.00 62.53 184 ASN A O 1
ATOM 1493 N N . ASN A 1 185 ? -22.901 -33.469 16.913 1.00 69.19 185 ASN A N 1
ATOM 1494 C CA . ASN A 1 185 ? -23.427 -33.079 18.229 1.00 69.19 185 ASN A CA 1
ATOM 1495 C C . ASN A 1 185 ? -24.188 -31.737 18.169 1.00 69.19 185 ASN A C 1
ATOM 1497 O O . ASN A 1 185 ? -23.588 -30.672 18.318 1.00 69.19 185 ASN A O 1
ATOM 1501 N N . GLU A 1 186 ? -25.510 -31.807 17.953 1.00 69.62 186 GLU A N 1
ATOM 1502 C CA . GLU A 1 186 ? -26.386 -30.666 17.613 1.00 69.62 186 GLU A CA 1
ATOM 1503 C C . GLU A 1 186 ? -26.271 -29.460 18.564 1.00 69.62 186 GLU A C 1
ATOM 1505 O O . GLU A 1 186 ? -26.211 -28.325 18.091 1.00 69.62 186 GLU A O 1
ATOM 1510 N N . ASP A 1 187 ? -26.186 -29.677 19.881 1.00 70.38 187 ASP A N 1
ATOM 1511 C CA . ASP A 1 187 ? -26.132 -28.580 20.862 1.00 70.38 187 ASP A CA 1
ATOM 1512 C C . ASP A 1 187 ? -24.824 -27.771 20.777 1.00 70.38 187 ASP A C 1
ATOM 1514 O O . ASP A 1 187 ? -24.849 -26.540 20.809 1.00 70.38 187 ASP A O 1
ATOM 1518 N N . ASN A 1 188 ? -23.679 -28.439 20.589 1.00 69.25 188 ASN A N 1
ATOM 1519 C CA . ASN A 1 188 ? -22.390 -27.759 20.408 1.00 69.25 188 ASN A CA 1
ATOM 1520 C C . ASN A 1 188 ? -22.320 -27.039 19.056 1.00 69.25 188 ASN A C 1
ATOM 1522 O O . ASN A 1 188 ? -21.741 -25.958 18.957 1.00 69.25 188 ASN A O 1
ATOM 1526 N N . THR A 1 189 ? -22.911 -27.621 18.010 1.00 71.25 189 THR A N 1
ATOM 1527 C CA . THR A 1 189 ? -22.963 -26.999 16.683 1.00 71.25 189 THR A CA 1
ATOM 1528 C C . THR A 1 189 ? -23.798 -25.712 16.701 1.00 71.25 189 THR A C 1
ATOM 1530 O O . THR A 1 189 ? -23.435 -24.743 16.036 1.00 71.25 189 THR A O 1
ATOM 1533 N N . ASN A 1 190 ? -24.884 -25.661 17.481 1.00 79.81 190 ASN A N 1
ATOM 1534 C CA . ASN A 1 190 ? -25.726 -24.466 17.600 1.00 79.81 190 ASN A CA 1
ATOM 1535 C C . ASN A 1 190 ? -25.021 -23.303 18.329 1.00 79.81 190 ASN A C 1
ATOM 1537 O O . ASN A 1 190 ? -25.078 -22.176 17.840 1.00 79.81 190 ASN A O 1
ATOM 1541 N N . ASP A 1 191 ? -24.294 -23.567 19.422 1.00 82.62 191 ASP A N 1
ATOM 1542 C CA . ASP A 1 191 ? -23.517 -22.541 20.153 1.00 82.62 191 ASP A CA 1
ATOM 1543 C C . ASP A 1 191 ? -22.371 -21.953 19.301 1.00 82.62 191 ASP A C 1
ATOM 1545 O O . ASP A 1 191 ? -22.103 -20.749 19.319 1.00 82.62 191 ASP A O 1
ATOM 1549 N N . ILE A 1 192 ? -21.708 -22.786 18.488 1.00 79.31 192 ILE A N 1
ATOM 1550 C CA . ILE A 1 192 ? -20.665 -22.326 17.555 1.00 79.31 192 ILE A CA 1
ATOM 1551 C C . ILE A 1 192 ? -21.264 -21.414 16.470 1.00 79.31 192 ILE A C 1
ATOM 1553 O O . ILE A 1 192 ? -20.702 -20.352 16.186 1.00 79.31 192 ILE A O 1
ATOM 1557 N N . LYS A 1 193 ? -22.424 -21.778 15.907 1.00 81.00 193 LYS A N 1
ATOM 1558 C CA . LYS A 1 193 ? -23.131 -20.968 14.898 1.00 81.00 193 LYS A CA 1
ATOM 1559 C C . LYS A 1 193 ? -23.557 -19.602 15.429 1.00 81.00 193 LYS A C 1
ATOM 1561 O O . LYS A 1 193 ? -23.431 -18.610 14.712 1.00 81.00 193 LYS A O 1
ATOM 1566 N N . GLU A 1 194 ? -24.037 -19.538 16.669 1.00 82.38 194 GLU A N 1
ATOM 1567 C CA . GLU A 1 194 ? -24.431 -18.278 17.310 1.00 82.38 194 GLU A CA 1
ATOM 1568 C C . GLU A 1 194 ? -23.223 -17.340 17.475 1.00 82.38 194 GLU A C 1
ATOM 1570 O O . GLU A 1 194 ? -23.268 -16.187 17.042 1.00 82.38 194 GLU A O 1
ATOM 1575 N N . LYS A 1 195 ? -22.078 -17.866 17.936 1.00 82.44 195 LYS A N 1
ATOM 1576 C CA . LYS A 1 195 ? -20.815 -17.106 18.013 1.00 82.44 195 LYS A CA 1
ATOM 1577 C C . LYS A 1 195 ? -20.346 -16.593 16.651 1.00 82.44 195 LYS A C 1
ATOM 1579 O O . LYS A 1 195 ? -19.920 -15.444 16.548 1.00 82.44 195 LYS A O 1
ATOM 1584 N N . ILE A 1 196 ? -20.422 -17.416 15.601 1.00 77.50 196 ILE A N 1
ATOM 1585 C CA . ILE A 1 196 ? -20.068 -17.003 14.232 1.00 77.50 196 ILE A CA 1
ATOM 1586 C C . ILE A 1 196 ? -20.991 -15.875 13.749 1.00 77.50 196 ILE A C 1
ATOM 1588 O O . ILE A 1 196 ? -20.525 -14.928 13.109 1.00 77.50 196 ILE A O 1
ATOM 1592 N N . TYR A 1 197 ? -22.291 -15.954 14.040 1.00 77.38 197 TYR A N 1
ATOM 1593 C CA . TYR A 1 197 ? -23.256 -14.924 13.663 1.00 77.38 197 TYR A CA 1
ATOM 1594 C C . TYR A 1 197 ? -22.958 -13.579 14.338 1.00 77.38 197 TYR A C 1
ATOM 1596 O O . TYR A 1 197 ? -22.901 -12.555 13.650 1.00 77.38 197 TYR A O 1
ATOM 1604 N N . ASP A 1 198 ? -22.698 -13.578 15.646 1.00 75.62 198 ASP A N 1
ATOM 1605 C CA . ASP A 1 198 ? -22.383 -12.358 16.394 1.00 75.62 198 ASP A CA 1
ATOM 1606 C C . ASP A 1 198 ? -21.077 -11.713 15.916 1.00 75.62 198 ASP A C 1
ATOM 1608 O O . ASP A 1 198 ? -21.048 -10.519 15.611 1.00 75.62 198 ASP A O 1
ATOM 1612 N N . LEU A 1 199 ? -20.022 -12.509 15.715 1.00 75.81 199 LEU A N 1
ATOM 1613 C CA . LEU A 1 199 ? -18.760 -12.024 15.151 1.00 75.81 199 LEU A CA 1
ATOM 1614 C C . LEU A 1 199 ? -18.938 -11.432 13.740 1.00 75.81 199 LEU A C 1
ATOM 1616 O O . LEU A 1 199 ? -18.375 -10.381 13.430 1.00 75.81 199 LEU A O 1
ATOM 1620 N N . ASN A 1 200 ? -19.744 -12.059 12.878 1.00 73.31 200 ASN A N 1
ATOM 1621 C CA . ASN A 1 200 ? -20.044 -11.517 11.547 1.00 73.31 200 ASN A CA 1
ATOM 1622 C C . ASN A 1 200 ? -20.826 -10.199 11.614 1.00 73.31 200 ASN A C 1
ATOM 1624 O O . ASN A 1 200 ? -20.574 -9.281 10.827 1.00 73.31 200 ASN A O 1
ATOM 1628 N N . LYS A 1 201 ? -21.769 -10.089 12.553 1.00 73.50 201 LYS A N 1
ATOM 1629 C CA . LYS A 1 201 ? -22.531 -8.864 12.802 1.00 73.50 201 LYS A CA 1
ATOM 1630 C C . LYS A 1 201 ? -21.615 -7.732 13.271 1.00 73.50 201 LYS A C 1
ATOM 1632 O O . LYS A 1 201 ? -21.744 -6.611 12.772 1.00 73.50 201 LYS A O 1
ATOM 1637 N N . ASP A 1 202 ? -20.664 -8.020 14.152 1.00 70.75 202 ASP A N 1
ATOM 1638 C CA . ASP A 1 202 ? -19.674 -7.047 14.618 1.00 70.75 202 ASP A CA 1
ATOM 1639 C C . ASP A 1 202 ? -18.761 -6.573 13.484 1.00 70.75 202 ASP A C 1
ATOM 1641 O O . ASP A 1 202 ? -18.600 -5.366 13.296 1.00 70.75 202 ASP A O 1
ATOM 1645 N N . ILE A 1 203 ? -18.261 -7.487 12.643 1.00 69.56 203 ILE A N 1
ATOM 1646 C CA . ILE A 1 203 ? -17.479 -7.143 11.442 1.00 69.56 203 ILE A CA 1
ATOM 1647 C C . ILE A 1 203 ? -18.289 -6.254 10.488 1.00 69.56 203 ILE A C 1
ATOM 1649 O O . ILE A 1 203 ? -17.770 -5.267 9.957 1.00 69.56 203 ILE A O 1
ATOM 1653 N N . PHE A 1 204 ? -19.565 -6.577 10.260 1.00 68.50 204 PHE A N 1
ATOM 1654 C CA . PHE A 1 204 ? -20.434 -5.787 9.389 1.00 68.50 204 PHE A CA 1
ATOM 1655 C C . PHE A 1 204 ? -20.641 -4.366 9.928 1.00 68.50 204 PHE A C 1
ATOM 1657 O O . PHE A 1 204 ? -20.451 -3.385 9.201 1.00 68.50 204 PHE A O 1
ATOM 1664 N N . ASN A 1 205 ? -20.988 -4.243 11.211 1.00 68.25 205 ASN A N 1
ATOM 1665 C CA . ASN A 1 205 ? -21.178 -2.955 11.878 1.00 68.25 205 ASN A CA 1
ATOM 1666 C C . ASN A 1 205 ? -19.895 -2.124 11.866 1.00 68.25 205 ASN A C 1
ATOM 1668 O O . ASN A 1 205 ? -19.924 -0.915 11.618 1.00 68.25 205 ASN A O 1
ATOM 1672 N N . TYR A 1 206 ? -18.760 -2.786 12.067 1.00 64.94 206 TYR A N 1
ATOM 1673 C CA . TYR A 1 206 ? -17.454 -2.171 11.985 1.00 64.94 206 TYR A CA 1
ATOM 1674 C C . TYR A 1 206 ? -17.198 -1.579 10.592 1.00 64.94 206 TYR A C 1
ATOM 1676 O O . TYR A 1 206 ? -16.902 -0.385 10.477 1.00 64.94 206 TYR A O 1
ATOM 1684 N N . GLY A 1 207 ? -17.381 -2.366 9.526 1.00 60.94 207 GLY A N 1
ATOM 1685 C CA . GLY A 1 207 ? -17.202 -1.899 8.147 1.00 60.94 207 GLY A CA 1
ATOM 1686 C C . GLY A 1 207 ? -18.153 -0.754 7.779 1.00 60.94 207 GLY A C 1
ATOM 1687 O O . GLY A 1 207 ? -17.783 0.170 7.049 1.00 60.94 207 GLY A O 1
ATOM 1688 N N . LEU A 1 208 ? -19.369 -0.759 8.330 1.00 63.41 208 LEU A N 1
ATOM 1689 C CA . LEU A 1 208 ? -20.315 0.344 8.182 1.00 63.41 208 LEU A CA 1
ATOM 1690 C C . LEU A 1 208 ? -19.792 1.624 8.859 1.00 63.41 208 LEU A C 1
ATOM 1692 O O . LEU A 1 208 ? -19.821 2.698 8.255 1.00 63.41 208 LEU A O 1
ATOM 1696 N N . SER A 1 209 ? -19.263 1.509 10.081 1.00 60.94 209 SER A N 1
ATOM 1697 C CA . SER A 1 209 ? -18.692 2.635 10.830 1.00 60.94 209 SER A CA 1
ATOM 1698 C C . SER A 1 209 ? -17.490 3.265 10.117 1.00 60.94 209 SER A C 1
ATOM 1700 O O . SER A 1 209 ? -17.356 4.490 10.092 1.00 60.94 209 SER A O 1
ATOM 1702 N N . GLU A 1 210 ? -16.650 2.454 9.469 1.00 59.03 210 GLU A N 1
ATOM 1703 C CA . GLU A 1 210 ? -15.502 2.927 8.696 1.00 59.03 210 GLU A CA 1
ATOM 1704 C C . GLU A 1 210 ? -15.952 3.696 7.449 1.00 59.03 210 GLU A C 1
ATOM 1706 O O . GLU A 1 210 ? -15.476 4.807 7.204 1.00 59.03 210 GLU A O 1
ATOM 1711 N N . LYS A 1 211 ? -16.949 3.180 6.715 1.00 60.91 211 LYS A N 1
ATOM 1712 C CA . LYS A 1 211 ? -17.558 3.900 5.584 1.00 60.91 211 LYS A CA 1
ATOM 1713 C C . LYS A 1 211 ? -18.127 5.253 6.012 1.00 60.91 211 LYS A C 1
ATOM 1715 O O . LYS A 1 211 ? -17.906 6.253 5.325 1.00 60.91 211 LYS A O 1
ATOM 1720 N N . PHE A 1 212 ? -18.812 5.318 7.155 1.00 59.28 212 PHE A N 1
ATOM 1721 C CA . PHE A 1 212 ? -19.308 6.583 7.705 1.00 59.28 212 PHE A CA 1
ATOM 1722 C C . PHE A 1 212 ? -18.177 7.525 8.125 1.00 59.28 212 PHE A C 1
ATOM 1724 O O . PHE A 1 212 ? -18.247 8.727 7.854 1.00 59.28 212 PHE A O 1
ATOM 1731 N N . TYR A 1 213 ? -17.117 7.000 8.740 1.00 59.38 213 TYR A N 1
ATOM 1732 C CA . TYR A 1 213 ? -15.952 7.783 9.134 1.00 59.38 213 TYR A CA 1
ATOM 1733 C C . TYR A 1 213 ? -15.246 8.396 7.919 1.00 59.38 213 TYR A C 1
ATOM 1735 O O . TYR A 1 213 ? -15.061 9.615 7.878 1.00 59.38 213 TYR A O 1
ATOM 1743 N N . ILE A 1 214 ? -14.942 7.595 6.893 1.00 60.12 214 ILE A N 1
ATOM 1744 C CA . ILE A 1 214 ? -14.346 8.066 5.635 1.00 60.12 214 ILE A CA 1
ATOM 1745 C C . ILE A 1 214 ? -15.238 9.137 5.009 1.00 60.12 214 ILE A C 1
ATOM 1747 O O . ILE A 1 214 ? -14.757 10.223 4.675 1.00 60.12 214 ILE A O 1
ATOM 1751 N N . LYS A 1 215 ? -16.552 8.885 4.932 1.00 65.56 215 LYS A N 1
ATOM 1752 C CA . LYS A 1 215 ? -17.483 9.857 4.359 1.00 65.56 215 LYS A CA 1
ATOM 1753 C C . LYS A 1 215 ? -17.504 11.173 5.134 1.00 65.56 215 LYS A C 1
ATOM 1755 O O . LYS A 1 215 ? -17.551 12.243 4.531 1.00 65.56 215 LYS A O 1
ATOM 1760 N N . SER A 1 216 ? -17.423 11.114 6.462 1.00 57.91 216 SER A N 1
ATOM 1761 C CA . SER A 1 216 ? -17.340 12.311 7.303 1.00 57.91 216 SER A CA 1
ATOM 1762 C C . SER A 1 216 ? -16.048 13.103 7.061 1.00 57.91 216 SER A C 1
ATOM 1764 O O . SER A 1 216 ? -16.069 14.334 7.045 1.00 57.91 216 SER A O 1
ATOM 1766 N N . MET A 1 217 ? -14.930 12.418 6.802 1.00 59.56 217 MET A N 1
ATOM 1767 C CA . MET A 1 217 ? -13.641 13.047 6.521 1.00 59.56 217 MET A CA 1
ATOM 1768 C C . MET A 1 217 ? -13.619 13.715 5.138 1.00 59.56 217 MET A C 1
ATOM 1770 O O . MET A 1 217 ? -13.120 14.835 5.010 1.00 59.56 217 MET A O 1
ATOM 1774 N N . GLU A 1 218 ? -14.212 13.078 4.120 1.00 67.44 218 GLU A N 1
ATOM 1775 C CA . GLU A 1 218 ? -14.424 13.681 2.795 1.00 67.44 218 GLU A CA 1
ATOM 1776 C C . GLU A 1 218 ? -15.233 14.976 2.896 1.00 67.44 218 GLU A C 1
ATOM 1778 O O . GLU A 1 218 ? -14.804 16.015 2.391 1.00 67.44 218 GLU A O 1
ATOM 1783 N N . LEU A 1 219 ? -16.355 14.932 3.621 1.00 66.50 219 LEU A N 1
ATOM 1784 C CA . LEU A 1 219 ? -17.209 16.097 3.847 1.00 66.50 219 LEU A CA 1
ATOM 1785 C C . LEU A 1 219 ? -16.461 17.213 4.588 1.00 66.50 219 LEU A C 1
ATOM 1787 O O . LEU A 1 219 ? -16.616 18.386 4.252 1.00 66.50 219 LEU A O 1
ATOM 1791 N N . LYS A 1 220 ? -15.600 16.870 5.558 1.00 65.44 220 LYS A N 1
ATOM 1792 C CA . LYS A 1 220 ? -14.742 17.848 6.245 1.00 65.44 220 LYS A CA 1
ATOM 1793 C C . LYS A 1 220 ? -13.800 18.555 5.272 1.00 65.44 220 LYS A C 1
ATOM 1795 O O . LYS A 1 220 ? -13.622 19.769 5.357 1.00 65.44 220 LYS A O 1
ATOM 1800 N N . LYS A 1 221 ? -13.181 17.805 4.357 1.00 67.62 221 LYS A N 1
ATOM 1801 C CA . LYS A 1 221 ? -12.246 18.349 3.364 1.00 67.62 221 LYS A CA 1
ATOM 1802 C C . LYS A 1 221 ? -12.963 19.257 2.366 1.00 67.62 221 LYS A C 1
ATOM 1804 O O . LYS A 1 221 ? -12.479 20.353 2.091 1.00 67.62 221 LYS A O 1
ATOM 1809 N N . GLU A 1 222 ? -14.123 18.829 1.876 1.00 67.44 222 GLU A N 1
ATOM 1810 C CA . GLU A 1 222 ? -14.974 19.625 0.988 1.00 67.44 222 GLU A CA 1
ATOM 1811 C C . GLU A 1 222 ? -15.422 20.928 1.669 1.00 67.44 222 GLU A C 1
ATOM 1813 O O . GLU A 1 222 ? -15.331 22.007 1.083 1.00 67.44 222 GLU A O 1
ATOM 1818 N N . TYR A 1 223 ? -15.794 20.855 2.950 1.00 68.56 223 TYR A N 1
ATOM 1819 C CA . TYR A 1 223 ? -16.133 22.024 3.759 1.00 68.56 223 TYR A CA 1
ATOM 1820 C C . TYR A 1 223 ? -14.972 23.022 3.872 1.00 68.56 223 TYR A C 1
ATOM 1822 O O . TYR A 1 223 ? -15.161 24.219 3.645 1.00 68.56 223 TYR A O 1
ATOM 1830 N N . VAL A 1 224 ? -13.759 22.552 4.190 1.00 69.81 224 VAL A N 1
ATOM 1831 C CA . VAL A 1 224 ? -12.570 23.420 4.284 1.00 69.81 224 VAL A CA 1
ATOM 1832 C C . VAL A 1 224 ? -12.278 24.094 2.941 1.00 69.81 224 VAL A C 1
ATOM 1834 O O . VAL A 1 224 ? -12.022 25.298 2.907 1.00 69.81 224 VAL A O 1
ATOM 1837 N N . LEU A 1 225 ? -12.367 23.353 1.834 1.00 69.50 225 LEU A N 1
ATOM 1838 C CA . LEU A 1 225 ? -12.134 23.890 0.493 1.00 69.50 225 LEU A CA 1
ATOM 1839 C C . LEU A 1 225 ? -13.158 24.978 0.130 1.00 69.50 225 LEU A C 1
ATOM 1841 O O . LEU A 1 225 ? -12.778 26.061 -0.316 1.00 69.50 225 LEU A O 1
ATOM 1845 N N . ASN A 1 226 ? -14.442 24.727 0.398 1.00 71.12 226 ASN A N 1
ATOM 1846 C CA . ASN A 1 226 ? -15.515 25.697 0.177 1.00 71.12 226 ASN A CA 1
ATOM 1847 C C . ASN A 1 226 ? -15.330 26.957 1.035 1.00 71.12 226 ASN A C 1
ATOM 1849 O O . ASN A 1 226 ? -15.565 28.073 0.568 1.00 71.12 226 ASN A O 1
ATOM 1853 N N . HIS A 1 227 ? -14.865 26.801 2.278 1.00 71.69 227 HIS A N 1
ATOM 1854 C CA . HIS A 1 227 ? -14.559 27.930 3.151 1.00 71.69 227 HIS A CA 1
ATOM 1855 C C . HIS A 1 227 ? -13.403 28.783 2.611 1.00 71.69 227 HIS A C 1
ATOM 1857 O O . HIS A 1 227 ? -13.493 30.009 2.619 1.00 71.69 227 HIS A O 1
ATOM 1863 N N . ILE A 1 228 ? -12.330 28.161 2.115 1.00 72.06 228 ILE A N 1
ATOM 1864 C CA . ILE A 1 228 ? -11.206 28.882 1.499 1.00 72.06 228 ILE A CA 1
ATOM 1865 C C . ILE A 1 228 ? -11.682 29.651 0.264 1.00 72.06 228 ILE A C 1
ATOM 1867 O O . ILE A 1 228 ? -11.406 30.845 0.149 1.00 72.06 228 ILE A O 1
ATOM 1871 N N . PHE A 1 229 ? -12.444 29.002 -0.620 1.00 70.75 229 PHE A N 1
ATOM 1872 C CA . PHE A 1 229 ? -12.974 29.638 -1.828 1.00 70.75 229 PHE A CA 1
ATOM 1873 C C . PHE A 1 229 ? -13.827 30.869 -1.496 1.00 70.75 229 PHE A C 1
ATOM 1875 O O . PHE A 1 229 ? -13.698 31.918 -2.125 1.00 70.75 229 PHE A O 1
ATOM 1882 N N . PHE A 1 230 ? -14.644 30.774 -0.445 1.00 68.94 230 PHE A N 1
ATOM 1883 C CA . PHE A 1 230 ? -15.424 31.900 0.053 1.00 68.94 230 PHE A CA 1
ATOM 1884 C C . PHE A 1 230 ? -14.555 33.069 0.539 1.00 68.94 230 PHE A C 1
ATOM 1886 O O . PHE A 1 230 ? -14.808 34.212 0.160 1.00 68.94 230 PHE A O 1
ATOM 1893 N N . MET A 1 231 ? -13.523 32.797 1.345 1.00 74.00 231 MET A N 1
ATOM 1894 C CA . MET A 1 231 ? -12.629 33.849 1.848 1.00 74.00 231 MET A CA 1
ATOM 1895 C C . MET A 1 231 ? -11.903 34.562 0.700 1.00 74.00 231 MET A C 1
ATOM 1897 O O . MET A 1 231 ? -11.761 35.783 0.727 1.00 74.00 231 MET A O 1
ATOM 1901 N N . VAL A 1 232 ? -11.500 33.817 -0.335 1.00 74.25 232 VAL A N 1
ATOM 1902 C CA . VAL A 1 232 ? -10.898 34.391 -1.547 1.00 74.25 232 VAL A CA 1
ATOM 1903 C C . VAL A 1 232 ? -11.904 35.258 -2.307 1.00 74.25 232 VAL A C 1
ATOM 1905 O O . VAL A 1 232 ? -11.553 36.368 -2.695 1.00 74.25 232 VAL A O 1
ATOM 1908 N N . SER A 1 233 ? -13.152 34.810 -2.473 1.00 70.75 233 SER A N 1
ATOM 1909 C CA . SER A 1 233 ? -14.201 35.600 -3.138 1.00 70.75 233 SER A CA 1
ATOM 1910 C C . SER A 1 233 ? -14.427 36.949 -2.450 1.00 70.75 233 SER A C 1
ATOM 1912 O O . SER A 1 233 ? -14.453 37.975 -3.122 1.00 70.75 233 SER A O 1
ATOM 1914 N N . ILE A 1 234 ? -14.500 36.973 -1.112 1.00 72.00 234 ILE A N 1
ATOM 1915 C CA . ILE A 1 234 ? -14.626 38.226 -0.349 1.00 72.00 234 ILE A CA 1
ATOM 1916 C C . ILE A 1 234 ? -13.431 39.148 -0.597 1.00 72.00 234 ILE A C 1
ATOM 1918 O O . ILE A 1 234 ? -13.606 40.350 -0.785 1.00 72.00 234 ILE A O 1
ATOM 1922 N N . LEU A 1 235 ? -12.208 38.608 -0.588 1.00 75.25 235 LEU A N 1
ATOM 1923 C CA . LEU A 1 235 ? -11.007 39.407 -0.835 1.00 75.25 235 LEU A CA 1
ATOM 1924 C C . LEU A 1 235 ? -11.016 40.030 -2.235 1.00 75.25 235 LEU A C 1
ATOM 1926 O O . LEU A 1 235 ? -10.630 41.190 -2.381 1.00 75.25 235 LEU A O 1
ATOM 1930 N N . VAL A 1 236 ? -11.486 39.291 -3.244 1.00 76.44 236 VAL A N 1
ATOM 1931 C CA . VAL A 1 236 ? -11.661 39.805 -4.610 1.00 76.44 236 VAL A CA 1
ATOM 1932 C C . VAL A 1 236 ? -12.684 40.941 -4.631 1.00 76.44 236 VAL A C 1
ATOM 1934 O O . VAL A 1 236 ? -12.381 42.003 -5.173 1.00 76.44 236 VAL A O 1
ATOM 1937 N N . ASP A 1 237 ? -13.840 40.778 -3.987 1.00 72.62 237 ASP A N 1
ATOM 1938 C CA . ASP A 1 237 ? -14.872 41.822 -3.931 1.00 72.62 237 ASP A CA 1
ATOM 1939 C C . ASP A 1 237 ? -14.368 43.096 -3.228 1.00 72.62 237 ASP A C 1
ATOM 1941 O O . ASP A 1 237 ? -14.587 44.213 -3.705 1.00 72.62 237 ASP A O 1
ATOM 1945 N N . ILE A 1 238 ? -13.617 42.945 -2.130 1.00 75.38 238 ILE A N 1
ATOM 1946 C CA . ILE A 1 238 ? -12.980 44.065 -1.423 1.00 75.38 238 ILE A CA 1
ATOM 1947 C C . ILE A 1 238 ? -11.958 44.768 -2.327 1.00 75.38 238 ILE A C 1
ATOM 1949 O O . ILE A 1 238 ? -11.946 45.998 -2.397 1.00 75.38 238 ILE A O 1
ATOM 1953 N N . LEU A 1 239 ? -11.117 44.019 -3.047 1.00 78.31 239 LEU A N 1
ATOM 1954 C CA . LEU A 1 239 ? -10.140 44.585 -3.984 1.00 78.31 239 LEU A CA 1
ATOM 1955 C C . LEU A 1 239 ? -10.815 45.352 -5.124 1.00 78.31 239 LEU A C 1
ATOM 1957 O O . LEU A 1 239 ? -10.348 46.432 -5.498 1.00 78.31 239 LEU A O 1
ATOM 1961 N N . VAL A 1 240 ? -11.922 44.828 -5.652 1.00 77.19 240 VAL A N 1
ATOM 1962 C CA . VAL A 1 240 ? -12.729 45.500 -6.675 1.00 77.19 240 VAL A CA 1
ATOM 1963 C C . VAL A 1 240 ? -13.262 46.825 -6.130 1.00 77.19 240 VAL A C 1
ATOM 1965 O O . VAL A 1 240 ? -13.069 47.860 -6.767 1.00 77.19 240 VAL A O 1
ATOM 1968 N N . LEU A 1 241 ? -13.835 46.836 -4.921 1.00 71.81 241 LEU A N 1
ATOM 1969 C CA . LEU A 1 241 ? -14.324 48.057 -4.268 1.00 71.81 241 LEU A CA 1
ATOM 1970 C C . LEU A 1 241 ? -13.214 49.091 -4.036 1.00 71.81 241 LEU A C 1
ATOM 1972 O O . LEU A 1 241 ? -13.409 50.268 -4.336 1.00 71.81 241 LEU A O 1
ATOM 1976 N N . ILE A 1 242 ? -12.041 48.667 -3.554 1.00 76.00 242 ILE A N 1
ATOM 1977 C CA . ILE A 1 242 ? -10.879 49.550 -3.362 1.00 76.00 242 ILE A CA 1
ATOM 1978 C C . ILE A 1 242 ? -10.419 50.130 -4.703 1.00 76.00 242 ILE A C 1
ATOM 1980 O O . ILE A 1 242 ? -10.157 51.327 -4.801 1.00 76.00 242 ILE A O 1
ATOM 1984 N N . THR A 1 243 ? -10.356 49.310 -5.753 1.00 74.81 243 THR A N 1
ATOM 1985 C CA . THR A 1 243 ? -9.953 49.753 -7.097 1.00 74.81 243 THR A CA 1
ATOM 1986 C C . THR A 1 243 ? -10.937 50.780 -7.649 1.00 74.81 243 THR A C 1
ATOM 1988 O O . THR A 1 243 ? -10.523 51.842 -8.113 1.00 74.81 243 THR A O 1
ATOM 1991 N N . PHE A 1 244 ? -12.242 50.522 -7.526 1.00 69.75 244 PHE A N 1
ATOM 1992 C CA . PHE A 1 244 ? -13.281 51.489 -7.879 1.00 69.75 244 PHE A CA 1
ATOM 1993 C C . PHE A 1 244 ? -13.172 52.779 -7.061 1.00 69.75 244 PHE A C 1
ATOM 1995 O O . PHE A 1 244 ? -13.321 53.863 -7.623 1.00 69.75 244 PHE A O 1
ATOM 2002 N N . PHE A 1 245 ? -12.860 52.691 -5.765 1.00 68.19 245 PHE A N 1
ATOM 2003 C CA . PHE A 1 245 ? -12.648 53.856 -4.909 1.00 68.19 245 PHE A CA 1
ATOM 2004 C C . PHE A 1 245 ? -11.440 54.694 -5.357 1.00 68.19 245 PHE A C 1
ATOM 2006 O O . PHE A 1 245 ? -11.567 55.907 -5.496 1.00 68.19 245 PHE A O 1
ATOM 2013 N N . ILE A 1 246 ? -10.299 54.063 -5.656 1.00 71.50 246 ILE A N 1
ATOM 2014 C CA . ILE A 1 246 ? -9.086 54.740 -6.151 1.00 71.50 246 ILE A CA 1
ATOM 2015 C C . ILE A 1 246 ? -9.326 55.386 -7.523 1.00 71.50 246 ILE A C 1
ATOM 2017 O O . ILE A 1 246 ? -8.896 56.512 -7.768 1.00 71.50 246 ILE A O 1
ATOM 2021 N N . ILE A 1 247 ? -10.023 54.697 -8.432 1.00 66.81 247 ILE A N 1
ATOM 2022 C CA . ILE A 1 247 ? -10.412 55.273 -9.728 1.00 66.81 247 ILE A CA 1
ATOM 2023 C C . ILE A 1 247 ? -11.323 56.490 -9.503 1.00 66.81 247 ILE A C 1
ATOM 2025 O O . ILE A 1 247 ? -11.141 57.526 -10.141 1.00 66.81 247 ILE A O 1
ATOM 2029 N N . ASN A 1 248 ? -12.267 56.395 -8.562 1.00 62.03 248 ASN A N 1
ATOM 2030 C CA . ASN A 1 248 ? -13.216 57.461 -8.259 1.00 62.03 248 ASN A CA 1
ATOM 2031 C C . ASN A 1 248 ? -12.556 58.701 -7.634 1.00 62.03 248 ASN A C 1
ATOM 2033 O O . ASN A 1 248 ? -12.922 59.813 -8.003 1.00 62.03 248 ASN A O 1
ATOM 2037 N N . THR A 1 249 ? -11.564 58.547 -6.748 1.00 64.38 249 THR A N 1
ATOM 2038 C CA . THR A 1 249 ? -10.828 59.695 -6.179 1.00 64.38 249 THR A CA 1
ATOM 2039 C C . THR A 1 249 ? -9.985 60.432 -7.222 1.00 64.38 249 THR A C 1
ATOM 2041 O O . THR A 1 249 ? -9.683 61.610 -7.044 1.00 64.38 249 THR A O 1
ATOM 2044 N N . LYS A 1 250 ? -9.633 59.774 -8.333 1.00 64.44 250 LYS A N 1
ATOM 2045 C CA . LYS A 1 250 ? -8.812 60.351 -9.407 1.00 64.44 250 LYS A CA 1
ATOM 2046 C C . LYS A 1 250 ? -9.625 61.030 -10.523 1.00 64.44 250 LYS A C 1
ATOM 2048 O O . LYS A 1 250 ? -9.072 61.848 -11.251 1.00 64.44 250 LYS A O 1
ATOM 2053 N N . LEU A 1 251 ? -10.920 60.720 -10.657 1.00 60.28 251 LEU A N 1
ATOM 2054 C CA . LEU A 1 251 ? -11.833 61.228 -11.696 1.00 60.28 251 LEU A CA 1
ATOM 2055 C C . LEU A 1 251 ? -12.886 62.187 -11.100 1.00 60.28 251 LEU A C 1
ATOM 2057 O O . LEU A 1 251 ? -14.052 61.829 -10.906 1.00 60.28 251 LEU A O 1
ATOM 2061 N N . HIS A 1 252 ? -12.475 63.424 -10.814 1.00 55.22 252 HIS A N 1
ATOM 2062 C CA . HIS A 1 252 ? -13.379 64.512 -10.428 1.00 55.22 252 HIS A CA 1
ATOM 2063 C C . HIS A 1 252 ? -13.976 65.199 -11.663 1.00 55.22 252 HIS A C 1
ATOM 2065 O O . HIS A 1 252 ? -13.349 66.107 -12.195 1.00 55.22 252 HIS A O 1
ATOM 2071 N N . THR A 1 253 ? -15.192 64.827 -12.075 1.00 54.03 253 THR A N 1
ATOM 2072 C CA . THR A 1 253 ? -16.052 65.668 -12.932 1.00 54.03 253 THR A CA 1
ATOM 2073 C C . THR A 1 253 ? -17.546 65.314 -12.779 1.00 54.03 253 THR A C 1
ATOM 2075 O O . THR A 1 253 ? -17.931 64.146 -12.766 1.00 54.03 253 THR A O 1
ATOM 2078 N N . ASP A 1 254 ? -18.350 66.374 -12.643 1.00 58.50 254 ASP A N 1
ATOM 2079 C CA . ASP A 1 254 ? -19.808 66.556 -12.784 1.00 58.50 254 ASP A CA 1
ATOM 2080 C C . ASP A 1 254 ? -20.837 65.789 -11.914 1.00 58.50 254 ASP A C 1
ATOM 2082 O O . ASP A 1 254 ? -20.866 64.563 -11.788 1.00 58.50 254 ASP A O 1
ATOM 2086 N N . ASN A 1 255 ? -21.792 66.569 -11.380 1.00 58.53 255 ASN A N 1
ATOM 2087 C CA . ASN A 1 255 ? -22.847 66.172 -10.431 1.00 58.53 255 ASN A CA 1
ATOM 2088 C C . ASN A 1 255 ? -23.811 65.081 -10.942 1.00 58.53 255 ASN A C 1
ATOM 2090 O O . ASN A 1 255 ? -24.367 64.335 -10.137 1.00 58.53 255 ASN A O 1
ATOM 2094 N N . LEU A 1 256 ? -24.016 64.944 -12.258 1.00 57.25 256 LEU A N 1
ATOM 2095 C CA . LEU A 1 256 ? -24.888 63.896 -12.813 1.00 57.25 256 LEU A CA 1
ATOM 2096 C C . LEU A 1 256 ? -24.240 62.506 -12.697 1.00 57.25 256 LEU A C 1
ATOM 2098 O O . LEU A 1 256 ? -24.901 61.528 -12.343 1.00 57.25 256 LEU A O 1
ATOM 2102 N N . PHE A 1 257 ? -22.924 62.429 -12.921 1.00 55.25 257 PHE A N 1
ATOM 2103 C CA . PHE A 1 257 ? -22.167 61.194 -12.744 1.00 55.25 257 PHE A CA 1
ATOM 2104 C C . PHE A 1 257 ? -22.118 60.777 -11.271 1.00 55.25 257 PHE A C 1
ATOM 2106 O O . PHE A 1 257 ? -22.134 59.584 -10.989 1.00 55.25 257 PHE A O 1
ATOM 2113 N N . PHE A 1 258 ? -22.136 61.722 -10.325 1.00 59.72 258 PHE A N 1
ATOM 2114 C CA . PHE A 1 258 ? -22.174 61.431 -8.886 1.00 59.72 258 PHE A CA 1
ATOM 2115 C C . PHE A 1 258 ? -23.414 60.619 -8.456 1.00 59.72 258 PHE A C 1
ATOM 2117 O O . PHE A 1 258 ? -23.282 59.662 -7.694 1.00 59.72 258 PHE A O 1
ATOM 2124 N N . ASN A 1 259 ? -24.599 60.916 -9.000 1.00 57.59 259 ASN A N 1
ATOM 2125 C CA . ASN A 1 259 ? -25.832 60.196 -8.648 1.00 57.59 259 ASN A CA 1
ATOM 2126 C C . ASN A 1 259 ? -25.884 58.773 -9.225 1.00 57.59 259 ASN A C 1
ATOM 2128 O O . ASN A 1 259 ? -26.279 57.840 -8.528 1.00 57.59 259 ASN A O 1
ATOM 2132 N N . ILE A 1 260 ? -25.428 58.581 -10.468 1.0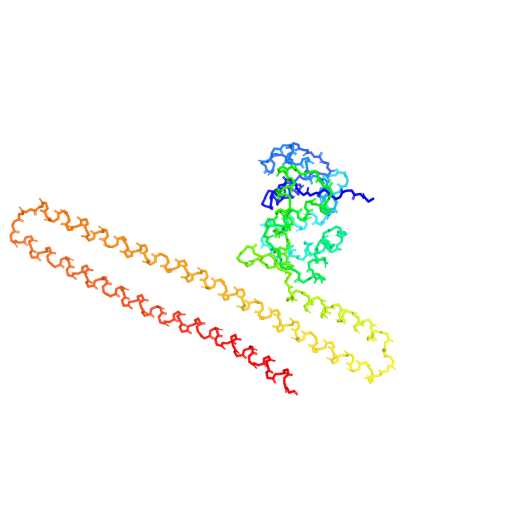0 60.56 260 ILE A N 1
ATOM 2133 C CA . ILE A 1 260 ? -25.306 57.240 -11.065 1.00 60.56 260 ILE A CA 1
ATOM 2134 C C . ILE A 1 260 ? -24.243 56.422 -10.308 1.00 60.56 260 ILE A C 1
ATOM 2136 O O . ILE A 1 260 ? -24.446 55.237 -10.052 1.00 60.56 260 ILE A O 1
ATOM 2140 N N . LYS A 1 261 ? -23.147 57.059 -9.867 1.00 59.56 261 LYS A N 1
ATOM 2141 C CA . LYS A 1 261 ? -22.090 56.435 -9.049 1.00 59.56 261 LYS A CA 1
ATOM 2142 C C . LYS A 1 261 ? -22.607 55.937 -7.694 1.00 59.56 261 LYS A C 1
ATOM 2144 O O . LYS A 1 261 ? -22.301 54.808 -7.316 1.00 59.56 261 LYS A O 1
ATOM 2149 N N . LEU A 1 262 ? -23.406 56.738 -6.981 1.00 62.53 262 LEU A N 1
ATOM 2150 C CA . LEU A 1 262 ? -23.995 56.342 -5.692 1.00 62.53 262 LEU A CA 1
ATOM 2151 C C . LEU A 1 262 ? -24.959 55.154 -5.848 1.00 62.53 262 LEU A C 1
ATOM 2153 O O . LEU A 1 262 ? -25.029 54.284 -4.983 1.00 62.53 262 LEU A O 1
ATOM 2157 N N . LEU A 1 263 ? -25.665 55.112 -6.979 1.00 64.56 263 LEU A N 1
ATOM 2158 C CA . LEU A 1 263 ? -26.610 54.057 -7.325 1.00 64.56 263 LEU A CA 1
ATOM 2159 C C . LEU A 1 263 ? -25.885 52.743 -7.662 1.00 64.56 263 LEU A C 1
ATOM 2161 O O . LEU A 1 263 ? -26.255 51.692 -7.155 1.00 64.56 263 LEU A O 1
ATOM 2165 N N . VAL A 1 264 ? -24.789 52.779 -8.425 1.00 68.25 264 VAL A N 1
ATOM 2166 C CA . VAL A 1 264 ? -23.970 51.575 -8.677 1.00 68.25 264 VAL A CA 1
ATOM 2167 C C . VAL A 1 264 ? -23.340 51.046 -7.382 1.00 68.25 264 VAL A C 1
ATOM 2169 O O . VAL A 1 264 ? -23.347 49.838 -7.148 1.00 68.25 264 VAL A O 1
ATOM 2172 N N . LEU A 1 265 ? -22.851 51.934 -6.508 1.00 68.62 265 LEU A N 1
ATOM 2173 C CA . LEU A 1 265 ? -22.289 51.542 -5.213 1.00 68.62 265 LEU A CA 1
ATOM 2174 C C . LEU A 1 265 ? -23.350 50.896 -4.305 1.00 68.62 265 LEU A C 1
ATOM 2176 O O . LEU A 1 265 ? -23.075 49.882 -3.665 1.00 68.62 265 LEU A O 1
ATOM 2180 N N . SER A 1 266 ? -24.571 51.440 -4.273 1.00 68.62 266 SER A N 1
ATOM 2181 C CA . SER A 1 266 ? -25.660 50.889 -3.462 1.00 68.62 266 SER A CA 1
ATOM 2182 C C . SER A 1 266 ? -26.145 49.534 -3.981 1.00 68.62 266 SER A C 1
ATOM 2184 O O . SER A 1 266 ? -26.352 48.630 -3.172 1.00 68.62 266 SER A O 1
ATOM 21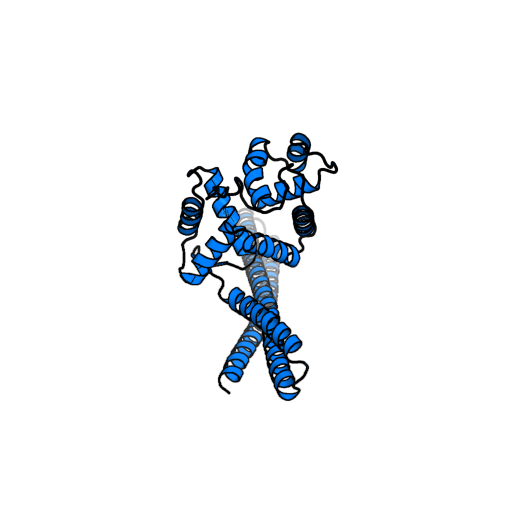86 N N . PHE A 1 267 ? -26.231 49.336 -5.302 1.00 70.94 267 PHE A N 1
ATOM 2187 C CA . PHE A 1 267 ? -26.513 48.022 -5.894 1.00 70.94 267 PHE A CA 1
ATOM 2188 C C . PHE A 1 267 ? -25.395 47.007 -5.620 1.00 70.94 267 PHE A C 1
ATOM 2190 O O . PHE A 1 267 ? -25.694 45.847 -5.338 1.00 70.94 267 PHE A O 1
ATOM 2197 N N . GLY A 1 268 ? -24.127 47.432 -5.635 1.00 67.94 268 GLY A N 1
ATOM 2198 C CA . GLY A 1 268 ? -22.991 46.584 -5.261 1.00 67.94 268 GLY A CA 1
ATOM 2199 C C . GLY A 1 268 ? -23.058 46.125 -3.802 1.00 67.94 268 GLY A C 1
ATOM 2200 O O . GLY A 1 268 ? -22.938 44.935 -3.519 1.00 67.94 268 GLY A O 1
ATOM 2201 N N . ILE A 1 269 ? -23.342 47.048 -2.878 1.00 72.56 269 ILE A N 1
ATOM 2202 C CA . ILE A 1 269 ? -23.513 46.742 -1.448 1.00 72.56 269 ILE A CA 1
ATOM 2203 C C . ILE A 1 269 ? -24.728 45.833 -1.221 1.00 72.56 269 ILE A C 1
ATOM 2205 O O . ILE A 1 269 ? -24.640 44.877 -0.452 1.00 72.56 269 ILE A O 1
ATOM 2209 N N . LEU A 1 270 ? -25.848 46.087 -1.907 1.00 70.00 270 LEU A N 1
ATOM 2210 C CA . LEU A 1 270 ? -27.060 45.271 -1.807 1.00 70.00 270 LEU A CA 1
ATOM 2211 C C . LEU A 1 270 ? -26.835 43.849 -2.348 1.00 70.00 270 LEU A C 1
ATOM 2213 O O . LEU A 1 270 ? -27.276 42.879 -1.732 1.00 70.00 270 LEU A O 1
ATOM 2217 N N . GLY A 1 271 ? -26.111 43.716 -3.463 1.00 71.56 271 GLY A N 1
ATOM 2218 C CA . GLY A 1 271 ? -25.709 42.427 -4.024 1.00 71.56 271 GLY A CA 1
ATOM 2219 C C . GLY A 1 271 ? -24.820 41.636 -3.066 1.00 71.56 271 GLY A C 1
ATOM 2220 O O . GLY A 1 271 ? -25.069 40.453 -2.834 1.00 71.56 271 GLY A O 1
ATOM 2221 N N . LEU A 1 272 ? -23.850 42.304 -2.436 1.00 70.25 272 LEU A N 1
ATOM 2222 C CA . LEU A 1 272 ? -22.961 41.698 -1.446 1.00 70.25 272 LEU A CA 1
ATOM 2223 C C . LEU A 1 272 ? -23.738 41.262 -0.192 1.00 70.25 272 LEU A C 1
ATOM 2225 O O . LEU A 1 272 ? -23.554 40.146 0.285 1.00 70.25 272 LEU A O 1
ATOM 2229 N N . LEU A 1 273 ? -24.689 42.074 0.284 1.00 69.75 273 LEU A N 1
ATOM 2230 C CA . LEU A 1 273 ? -25.585 41.735 1.397 1.00 69.75 273 LEU A CA 1
ATOM 2231 C C . LEU A 1 273 ? -26.451 40.505 1.105 1.00 69.75 273 LEU A C 1
ATOM 2233 O O . LEU A 1 273 ? -26.482 39.588 1.928 1.00 69.75 273 LEU A O 1
ATOM 2237 N N . LEU A 1 274 ? -27.112 40.459 -0.060 1.00 68.50 274 LEU A N 1
ATOM 2238 C CA . LEU A 1 274 ? -27.940 39.322 -0.491 1.00 68.50 274 LEU A CA 1
ATOM 2239 C C . LEU A 1 274 ? -27.110 38.043 -0.666 1.00 68.50 274 LEU A C 1
ATOM 2241 O O . LEU A 1 274 ? -27.557 36.942 -0.331 1.00 68.50 274 LEU A O 1
ATOM 2245 N N . TRP A 1 275 ? -25.881 38.175 -1.161 1.00 67.00 275 TRP A N 1
ATOM 2246 C CA . TRP A 1 275 ? -24.981 37.045 -1.348 1.00 67.00 275 TRP A CA 1
ATOM 2247 C C . TRP A 1 275 ? -24.434 36.516 -0.017 1.00 67.00 275 TRP A C 1
ATOM 2249 O O . TRP A 1 275 ? -24.443 35.304 0.211 1.00 67.00 275 TRP A O 1
ATOM 2259 N N . VAL A 1 276 ? -24.084 37.409 0.916 1.00 68.75 276 VAL A N 1
ATOM 2260 C CA . VAL A 1 276 ? -23.733 37.060 2.302 1.00 68.75 276 VAL A CA 1
ATOM 2261 C C . VAL A 1 276 ? -24.904 36.362 2.999 1.00 68.75 276 VAL A C 1
ATOM 2263 O O . VAL A 1 276 ? -24.692 35.341 3.652 1.00 68.75 276 VAL A O 1
ATOM 2266 N N . THR A 1 277 ? -26.148 36.821 2.816 1.00 69.00 277 THR A N 1
ATOM 2267 C CA . THR A 1 277 ? -27.320 36.136 3.401 1.00 69.00 277 THR A CA 1
ATOM 2268 C C . THR A 1 277 ? -27.502 34.736 2.824 1.00 69.00 277 THR A C 1
ATOM 2270 O O . THR A 1 277 ? -27.734 33.789 3.574 1.00 69.00 277 THR A O 1
ATOM 2273 N N . LYS A 1 278 ? -27.344 34.567 1.504 1.00 69.94 278 LYS A N 1
ATOM 2274 C CA . LYS A 1 278 ? -27.402 33.248 0.854 1.00 69.94 278 LYS A CA 1
ATOM 2275 C C . LYS A 1 278 ? -26.296 32.317 1.358 1.00 69.94 278 LYS A C 1
ATOM 2277 O O . LYS A 1 278 ? -26.551 31.135 1.583 1.00 69.94 278 LYS A O 1
ATOM 2282 N N . TYR A 1 279 ? -25.094 32.845 1.576 1.00 66.62 279 TYR A N 1
ATOM 2283 C CA . TYR A 1 279 ? -23.980 32.096 2.148 1.00 66.62 279 TYR A CA 1
ATOM 2284 C C . TYR A 1 279 ? -24.241 31.670 3.597 1.00 66.62 279 TYR A C 1
ATOM 2286 O O . TYR A 1 279 ? -24.046 30.502 3.925 1.00 66.62 279 TYR A O 1
ATOM 2294 N N . PHE A 1 280 ? -24.735 32.568 4.454 1.00 64.12 280 PHE A N 1
ATOM 2295 C CA . PHE A 1 280 ? -25.103 32.216 5.828 1.00 64.12 280 PHE A CA 1
ATOM 2296 C C . PHE A 1 280 ? -26.249 31.201 5.873 1.00 64.12 280 PHE A C 1
ATOM 2298 O O . PHE A 1 280 ? -26.192 30.258 6.655 1.00 64.12 280 PHE A O 1
ATOM 2305 N N . ASN A 1 281 ? -27.244 31.321 4.993 1.00 66.19 281 ASN A N 1
ATOM 2306 C CA . ASN A 1 281 ? -28.328 30.343 4.916 1.00 66.19 281 ASN A CA 1
ATOM 2307 C C . ASN A 1 281 ? -27.809 28.953 4.491 1.00 66.19 281 ASN A C 1
ATOM 2309 O O . ASN A 1 281 ? -28.169 27.930 5.072 1.00 66.19 281 ASN A O 1
ATOM 2313 N N . ARG A 1 282 ? -26.869 28.911 3.537 1.00 63.78 282 ARG A N 1
ATOM 2314 C CA . ARG A 1 282 ? -26.170 27.677 3.155 1.00 63.78 282 ARG A CA 1
ATOM 2315 C C . ARG A 1 282 ? -25.323 27.109 4.304 1.00 63.78 282 ARG A C 1
ATOM 2317 O O . ARG A 1 282 ? -25.399 25.912 4.557 1.00 63.78 282 ARG A O 1
ATOM 2324 N N . ARG A 1 283 ? -24.589 27.952 5.042 1.00 60.84 283 ARG A N 1
ATOM 2325 C CA . ARG A 1 283 ? -23.818 27.567 6.243 1.00 60.84 283 ARG A CA 1
ATOM 2326 C C . ARG A 1 283 ? -24.694 26.914 7.307 1.00 60.84 283 ARG A C 1
ATOM 2328 O O . ARG A 1 283 ? -24.285 25.906 7.870 1.00 60.84 283 ARG A O 1
ATOM 2335 N N . VAL A 1 284 ? -25.879 27.464 7.575 1.00 59.59 284 VAL A N 1
ATOM 2336 C CA . VAL A 1 284 ? -26.811 26.910 8.570 1.00 59.59 284 VAL A CA 1
ATOM 2337 C C . VAL A 1 284 ? -27.297 25.523 8.140 1.00 59.59 284 VAL A C 1
ATOM 2339 O O . VAL A 1 284 ? -27.270 24.594 8.944 1.00 59.59 284 VAL A O 1
ATOM 2342 N N . HIS A 1 285 ? -27.654 25.338 6.865 1.00 59.53 285 HIS A N 1
ATOM 2343 C CA . HIS A 1 285 ? -28.047 24.023 6.344 1.00 59.53 285 HIS A CA 1
ATOM 2344 C C . HIS A 1 285 ? -26.899 23.002 6.343 1.00 59.53 285 HIS A C 1
ATOM 2346 O O . HIS A 1 285 ? -27.108 21.838 6.692 1.00 59.53 285 HIS A O 1
ATOM 2352 N N . GLU A 1 286 ? -25.685 23.420 5.985 1.00 57.72 286 GLU A N 1
ATOM 2353 C CA . GLU A 1 286 ? -24.507 22.549 5.980 1.00 57.72 286 GLU A CA 1
ATOM 2354 C C . GLU A 1 286 ? -24.077 22.167 7.404 1.00 57.72 286 GLU A C 1
ATOM 2356 O O . GLU A 1 286 ? -23.809 20.993 7.646 1.00 57.72 286 GLU A O 1
ATOM 2361 N N . GLN A 1 287 ? -24.105 23.095 8.370 1.00 56.19 287 GLN A N 1
ATOM 2362 C CA . GLN A 1 287 ? -23.865 22.779 9.784 1.00 56.19 287 GLN A CA 1
ATOM 2363 C C . GLN A 1 287 ? -24.929 21.844 10.353 1.00 56.19 287 GLN A C 1
ATOM 2365 O O . GLN A 1 287 ? -24.580 20.909 11.066 1.00 56.19 287 GLN A O 1
ATOM 2370 N N . TYR A 1 288 ? -26.204 22.026 10.001 1.00 56.16 288 TYR A N 1
ATOM 2371 C CA . TYR A 1 288 ? -27.269 21.126 10.442 1.00 56.16 288 TYR A CA 1
ATOM 2372 C C . TYR A 1 288 ? -27.075 19.703 9.903 1.00 56.16 288 TYR A C 1
ATOM 2374 O O . TYR A 1 288 ? -27.213 18.735 10.648 1.00 56.16 288 TYR A O 1
ATOM 2382 N N . ASN A 1 289 ? -26.679 19.556 8.635 1.00 54.22 289 ASN A N 1
ATOM 2383 C CA . ASN A 1 289 ? -26.335 18.250 8.066 1.00 54.22 289 ASN A CA 1
ATOM 2384 C C . ASN A 1 289 ? -25.089 17.645 8.723 1.00 54.22 289 ASN A C 1
ATOM 2386 O O . ASN A 1 289 ? -25.083 16.458 9.042 1.00 54.22 289 ASN A O 1
ATOM 2390 N N . TYR A 1 290 ? -24.062 18.453 8.984 1.00 52.91 290 TYR A N 1
ATOM 2391 C CA . TYR A 1 290 ? -22.841 18.002 9.648 1.00 52.91 290 TYR A CA 1
ATOM 2392 C C . TYR A 1 290 ? -23.113 17.545 11.086 1.00 52.91 290 TYR A C 1
ATOM 2394 O O . TYR A 1 290 ? -22.650 16.490 11.507 1.00 52.91 290 TYR A O 1
ATOM 2402 N N . GLN A 1 291 ? -23.930 18.297 11.823 1.00 52.94 291 GLN A N 1
ATOM 2403 C CA . GLN A 1 291 ? -24.321 17.990 13.193 1.00 52.94 291 GLN A CA 1
ATOM 2404 C C . GLN A 1 291 ? -25.292 16.812 13.257 1.00 52.94 291 GLN A C 1
ATOM 2406 O O . GLN A 1 291 ? -25.212 16.019 14.184 1.00 52.94 291 GLN A O 1
ATOM 2411 N N . LYS A 1 292 ? -26.144 16.618 12.244 1.00 50.97 292 LYS A N 1
ATOM 2412 C CA . LYS A 1 292 ? -26.969 15.413 12.093 1.00 50.97 292 LYS A CA 1
ATOM 2413 C C . LYS A 1 292 ? -26.111 14.169 11.853 1.00 50.97 292 LYS A C 1
ATOM 2415 O O . LYS A 1 292 ? -26.339 13.158 12.502 1.00 50.97 292 LYS A O 1
ATOM 2420 N N . ILE A 1 293 ? -25.098 14.248 10.988 1.00 52.78 293 ILE A N 1
ATOM 2421 C CA . ILE A 1 293 ? -24.144 13.149 10.749 1.00 52.78 293 ILE A CA 1
ATOM 2422 C C . ILE A 1 293 ? -23.305 12.873 12.006 1.00 52.78 293 ILE A C 1
ATOM 2424 O O . ILE A 1 293 ? -23.106 11.719 12.377 1.00 52.78 293 ILE A O 1
ATOM 2428 N N . MET A 1 294 ? -22.857 13.918 12.705 1.00 46.03 294 MET A N 1
ATOM 2429 C CA . MET A 1 294 ? -22.090 13.785 13.945 1.00 46.03 294 MET A CA 1
ATOM 2430 C C . MET A 1 294 ? -22.946 13.236 15.094 1.00 46.03 294 MET A C 1
ATOM 2432 O O . MET A 1 294 ? -22.464 12.397 15.845 1.00 46.03 294 MET A O 1
ATOM 2436 N N . ASN A 1 295 ? -24.218 13.634 15.187 1.0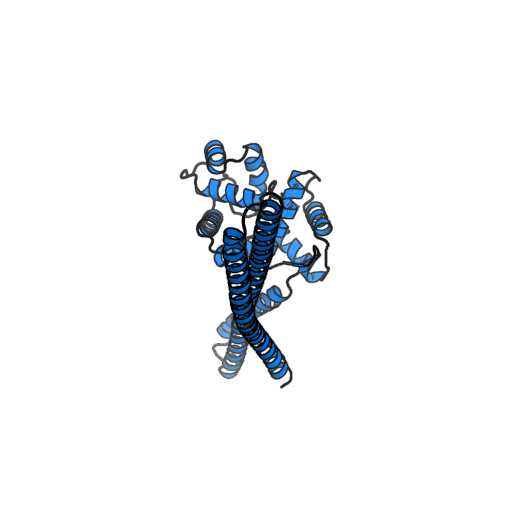0 48.22 295 ASN A N 1
ATOM 2437 C CA . ASN A 1 295 ? -25.179 13.087 16.142 1.00 48.22 295 ASN A CA 1
ATOM 2438 C C . ASN A 1 295 ? -25.539 11.639 15.817 1.00 48.22 295 ASN A C 1
ATOM 2440 O O . ASN A 1 295 ? -25.682 10.870 16.752 1.00 48.22 295 ASN A O 1
ATOM 2444 N N . ILE A 1 296 ? -25.632 11.242 14.542 1.00 51.78 296 ILE A N 1
ATOM 2445 C CA . ILE A 1 296 ? -25.780 9.830 14.146 1.00 51.78 296 ILE A CA 1
ATOM 2446 C C . ILE A 1 296 ? -24.550 9.027 14.585 1.00 51.78 296 ILE A C 1
ATOM 2448 O O . ILE A 1 296 ? -24.712 7.980 15.197 1.00 51.78 296 ILE A O 1
ATOM 2452 N N . ASN A 1 297 ? -23.334 9.539 14.368 1.00 45.62 297 ASN A N 1
ATOM 2453 C CA . ASN A 1 297 ? -22.111 8.904 14.873 1.00 45.62 297 ASN A CA 1
ATOM 2454 C C . ASN A 1 297 ? -22.086 8.828 16.409 1.00 45.62 297 ASN A C 1
ATOM 2456 O O . ASN A 1 297 ? -21.718 7.792 16.952 1.00 45.62 297 ASN A O 1
ATOM 2460 N N . LEU A 1 298 ? -22.514 9.880 17.119 1.00 44.78 298 LEU A N 1
ATOM 2461 C CA . LEU A 1 298 ? -22.636 9.863 18.580 1.00 44.78 298 LEU A CA 1
ATOM 2462 C C . LEU A 1 298 ? -23.706 8.875 19.054 1.00 44.78 298 LEU A C 1
ATOM 2464 O O . LEU A 1 298 ? -23.510 8.232 20.076 1.00 44.78 298 LEU A O 1
ATOM 2468 N N . TRP A 1 299 ? -24.813 8.740 18.319 1.00 40.97 299 TRP A N 1
ATOM 2469 C CA . TRP A 1 299 ? -25.869 7.770 18.603 1.00 40.97 299 TRP A CA 1
ATOM 2470 C C . TRP A 1 299 ? -25.380 6.343 18.377 1.00 40.97 299 TRP A C 1
ATOM 2472 O O . TRP A 1 299 ? -25.623 5.497 19.222 1.00 40.97 299 TRP A O 1
ATOM 2482 N N . CYS A 1 300 ? -24.629 6.079 17.306 1.00 43.19 300 CYS A N 1
ATOM 2483 C CA . CYS A 1 300 ? -23.977 4.790 17.084 1.00 43.19 300 CYS A CA 1
ATOM 2484 C C . CYS A 1 300 ? -22.944 4.479 18.179 1.00 43.19 300 CYS A C 1
ATOM 2486 O O . CYS A 1 300 ? -22.917 3.356 18.669 1.00 43.19 300 CYS A O 1
ATOM 2488 N N . CYS A 1 301 ? -22.158 5.465 18.628 1.00 39.09 301 CYS A N 1
ATOM 2489 C CA . CYS A 1 301 ? -21.241 5.305 19.763 1.00 39.09 301 CYS A CA 1
ATOM 2490 C C . CYS A 1 301 ? -21.977 5.100 21.101 1.00 39.09 301 CYS A C 1
ATOM 2492 O O . CYS A 1 301 ? -21.540 4.299 21.918 1.00 39.09 301 CYS A O 1
ATOM 2494 N N . HIS A 1 302 ? -23.099 5.785 21.339 1.00 37.69 302 HIS A N 1
ATOM 2495 C CA . HIS A 1 302 ? -23.913 5.589 22.543 1.00 37.69 302 HIS A CA 1
ATOM 2496 C C . HIS A 1 302 ? -24.664 4.256 22.528 1.00 37.69 302 HIS A C 1
ATOM 2498 O O . HIS A 1 302 ? -24.775 3.628 23.573 1.00 37.69 302 HIS A O 1
ATOM 2504 N N . LEU A 1 303 ? -25.122 3.795 21.362 1.00 37.06 303 LEU A N 1
ATOM 2505 C CA . LEU A 1 303 ? -25.675 2.454 21.181 1.00 37.06 303 LEU A CA 1
ATOM 2506 C C . LEU A 1 303 ? -24.601 1.391 21.464 1.00 37.06 303 LEU A C 1
ATOM 2508 O O . LEU A 1 303 ? -24.897 0.386 22.093 1.00 37.06 303 LEU A O 1
ATOM 2512 N N . PHE A 1 304 ? -23.348 1.651 21.075 1.00 35.25 304 PHE A N 1
ATOM 2513 C CA . PHE A 1 304 ? -22.196 0.799 21.383 1.00 35.25 304 PHE A CA 1
ATOM 2514 C C . PHE A 1 304 ? -21.922 0.712 22.895 1.00 35.25 304 PHE A C 1
ATOM 2516 O O . PHE A 1 304 ? -21.695 -0.375 23.408 1.00 35.25 304 PHE A O 1
ATOM 2523 N N . ILE A 1 305 ? -22.016 1.825 23.634 1.00 39.31 305 ILE A N 1
ATOM 2524 C CA . ILE A 1 305 ? -21.890 1.823 25.106 1.00 39.31 305 ILE A CA 1
ATOM 2525 C C . ILE A 1 305 ? -23.081 1.098 25.758 1.00 39.31 305 ILE A C 1
ATOM 2527 O O . ILE A 1 305 ? -22.892 0.304 26.670 1.00 39.31 305 ILE A O 1
ATOM 2531 N N . PHE A 1 306 ? -24.299 1.301 25.250 1.00 32.72 306 PHE A N 1
ATOM 2532 C CA . PHE A 1 306 ? -25.515 0.703 25.814 1.00 32.72 306 PHE A CA 1
ATOM 2533 C C . PHE A 1 306 ? -25.628 -0.817 25.585 1.00 32.72 306 PHE A C 1
ATOM 2535 O O . PHE A 1 306 ? -26.281 -1.497 26.373 1.00 32.72 306 PHE A O 1
ATOM 2542 N N . ILE A 1 307 ? -25.004 -1.339 24.521 1.00 40.16 307 ILE A N 1
ATOM 2543 C CA . ILE A 1 307 ? -24.929 -2.778 24.202 1.00 40.16 307 ILE A CA 1
ATOM 2544 C C . ILE A 1 307 ? -23.781 -3.473 24.955 1.00 40.16 307 ILE A C 1
ATOM 2546 O O . ILE A 1 307 ? -23.845 -4.671 25.176 1.00 40.16 307 ILE A O 1
ATOM 2550 N N . VAL A 1 308 ? -22.734 -2.746 25.358 1.00 37.06 308 VAL A N 1
ATOM 2551 C CA . VAL A 1 308 ? -21.603 -3.310 26.124 1.00 37.06 308 VAL A CA 1
ATOM 2552 C C . VAL A 1 308 ? -21.876 -3.324 27.639 1.00 37.06 308 VAL A C 1
ATOM 2554 O O . VAL A 1 308 ? -21.246 -4.088 28.366 1.00 37.06 308 VAL A O 1
ATOM 2557 N N . GLU A 1 309 ? -22.816 -2.506 28.127 1.00 30.94 309 GLU A N 1
ATOM 2558 C CA . GLU A 1 309 ? -23.181 -2.409 29.553 1.00 30.94 309 GLU A CA 1
ATOM 2559 C C . GLU A 1 309 ? -24.467 -3.171 29.956 1.00 30.94 309 GLU A C 1
ATOM 2561 O O . GLU A 1 309 ? -24.826 -3.142 31.134 1.00 30.94 309 GLU A O 1
ATOM 2566 N N . ASN A 1 310 ? -25.141 -3.878 29.036 1.00 32.81 310 ASN A N 1
ATOM 2567 C CA . ASN A 1 310 ? -26.284 -4.773 29.318 1.00 32.81 310 ASN A CA 1
ATOM 2568 C C . ASN A 1 310 ? -26.090 -6.142 28.667 1.00 32.81 310 ASN A C 1
ATOM 2570 O O . ASN A 1 310 ? -26.623 -7.123 29.232 1.00 32.81 310 ASN A O 1
#

Sequence (310 aa):
MEVFKLPAVGYENLIKIIQAYDSVKKEVYSLNDIVNNSGLHKDTIIKNNHFLISTGIIGDDKIITELGKSLSRAYEFNIKDEIISIWTGIINNTEFLSSLINNLRISGKHFEFEEYKNKILHDSNDNNNTFTKSGSSCIIEIFKICNFIVINEGIISYNKKYIELNDMKDKIEQLNKLEEENNNNEDNTNDIKEKIYDLNKDIFNYGLSEKFYIKSMELKKEYVLNHIFFMVSILVDILVLITFFIINTKLHTDNLFFNIKLLVLSFGILGLLLWVTKYFNRRVHEQYNYQKIMNINLWCCHLFIFIVEN

Foldseek 3Di:
DDQQQFQLAAQVLVLLLLLLLLPPPDPADDLVSSCVSSVDDSVNSVSRQSNCCLLQCAHPRRHGDPLSNQCNVCVVVVVLVSVLVSLVVSQCPRPLSVVLLVCLVVVQDKDQQVRQLVVSCVSSVDPPDPSSSSRSNRSVVSCVSNQQWDQDPRIIHGNVLVVLLVVLVVVLVVLVVVLVVPVPPVVVNVVSVVSNVVSVVVNVLSVVLVVLVVVLVVLVVVVVVVVVVVVVVVVVLVVVVVVVVVVVVVDDDDDVVVVVVVVVVVVSVVVVVVVVVVVVVVVVVSVVVSVVSVVVSVVSVVVVVVVVVD

Radius of gyration: 29.0 Å; chains: 1; bounding box: 52×102×54 Å

Secondary structure (DSSP, 8-state):
---PPPPSS-HHHHHHHHHHHHH--SSS--HHHHHHHHT--HHHHHHHHHHHHHTTSB-TTSPBPHHHHHHHHHHHTT-HHHHHHHHHHHHHH-HHHHHHHHHHHHH---EEHHHHHHHHHHHTT----HHHHHHHHHHHHHHHHTTSEEEETTEEEE-HHHHHHHHHHHHHHHHHHHHHHTTT-HHHHHHHHHHHHHHHHHHHHHHHHHHHHHHHHHHHHHHHHHHHHHHHHHHHHHHHHHHHHHHHHH----HHHHHHHHHHHHHHHHHHHHHHHHHHHHHHHHHHHHHHHHHHHHHHHHHHHHHH--

pLDDT: mean 76.86, std 15.53, range [30.94, 97.44]

Organism: NCBI:txid1161918